Protein AF-A0A414PQG0-F1 (afdb_monomer_lite)

Radius of gyration: 27.71 Å; chains: 1; bounding box: 59×36×88 Å

Sequence (334 aa):
MNDKELKYRKSIEEFIFVAESSTEIICDIVTNELSLNEHYKEKTEVRLRNALEVFFKNNRIYYPDNNMFEGKIVFNPEMMHDLTANEFTYNGVTYKEDFSDYDETTTNTYRLAHEQYLREKYHTDRFDYMKSETNIVELFQDEQFFKKLYTEINGEGKKRNKDLDCIKISSLKKYTIQLETVVSRLDSLSDKINVKCAFDIKRWEECVRDYSYNLLILLSKVGYPDFNTIDGVFILKNLLDAVGIDMSMDDTDKFIAAVIGCPISTVTTYRNKFNEWGRKADEARLSKLQTIQGLSEALLNHEGKNEQNQVVKKFLSSIGKTVRDAKEASKRKK

Structure (mmCIF, N/CA/C/O backbone):
data_AF-A0A414PQG0-F1
#
_entry.id   AF-A0A414PQG0-F1
#
loop_
_atom_site.group_PDB
_atom_site.id
_atom_site.type_symbol
_atom_site.label_atom_id
_atom_site.label_alt_id
_atom_site.label_comp_id
_atom_site.label_asym_id
_atom_site.label_entity_id
_atom_site.label_seq_id
_atom_site.pdbx_PDB_ins_code
_atom_site.Cartn_x
_atom_site.Cartn_y
_atom_site.Cartn_z
_atom_site.occupancy
_atom_site.B_iso_or_equiv
_atom_site.auth_seq_id
_atom_site.auth_comp_id
_atom_site.auth_asym_id
_atom_site.auth_atom_id
_atom_site.pdbx_PDB_model_num
ATOM 1 N N . MET A 1 1 ? 17.884 13.573 8.204 1.00 51.06 1 MET A N 1
ATOM 2 C CA . MET A 1 1 ? 17.024 12.985 7.152 1.00 51.06 1 MET A CA 1
ATOM 3 C C . MET A 1 1 ? 16.390 14.148 6.417 1.00 51.06 1 MET A C 1
ATOM 5 O O . MET A 1 1 ? 16.083 15.122 7.089 1.00 51.06 1 MET A O 1
ATOM 9 N N . ASN A 1 2 ? 16.280 14.114 5.089 1.00 63.25 2 ASN A N 1
ATOM 10 C CA . ASN A 1 2 ? 15.630 15.203 4.351 1.00 63.25 2 ASN A CA 1
ATOM 11 C C . ASN A 1 2 ? 14.164 15.301 4.817 1.00 63.25 2 ASN A C 1
ATOM 13 O O . ASN A 1 2 ? 13.495 14.269 4.875 1.00 63.25 2 ASN A O 1
ATOM 17 N N . ASP A 1 3 ? 13.661 16.494 5.150 1.00 67.62 3 ASP A N 1
ATOM 18 C CA . ASP A 1 3 ? 12.276 16.695 5.619 1.00 67.62 3 ASP A CA 1
ATOM 19 C C . ASP A 1 3 ? 11.249 16.085 4.657 1.00 67.62 3 ASP A C 1
ATOM 21 O O . ASP A 1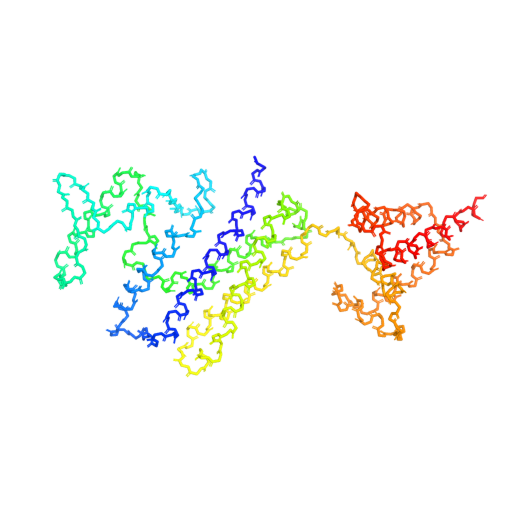 3 ? 10.215 15.559 5.069 1.00 67.62 3 ASP A O 1
ATOM 25 N N . LYS A 1 4 ? 11.585 16.063 3.363 1.00 67.75 4 LYS A N 1
ATOM 26 C CA . LYS A 1 4 ? 10.782 15.441 2.313 1.00 67.75 4 LYS A CA 1
ATOM 27 C C . LYS A 1 4 ? 10.760 13.909 2.385 1.00 67.75 4 LYS A C 1
ATOM 29 O O . LYS A 1 4 ? 9.693 13.315 2.282 1.00 67.75 4 LYS A O 1
ATOM 34 N N . GLU A 1 5 ? 11.914 13.277 2.599 1.00 68.62 5 GLU A N 1
ATOM 35 C CA . GLU A 1 5 ? 12.040 11.818 2.776 1.00 68.62 5 GLU A CA 1
ATOM 36 C C . GLU A 1 5 ? 11.289 11.358 4.028 1.00 68.62 5 GLU A C 1
ATOM 38 O O . GLU A 1 5 ? 10.538 10.383 3.998 1.00 68.62 5 GLU A O 1
ATOM 43 N N . LEU A 1 6 ? 11.446 12.111 5.120 1.00 70.81 6 LEU A N 1
ATOM 44 C CA . LEU A 1 6 ? 10.740 11.871 6.372 1.00 70.81 6 LEU A CA 1
ATOM 45 C C . LEU A 1 6 ? 9.226 11.967 6.193 1.00 70.81 6 LEU A C 1
ATOM 47 O O . LEU A 1 6 ? 8.508 11.120 6.721 1.00 70.81 6 LEU A O 1
ATOM 51 N N . LYS A 1 7 ? 8.749 12.961 5.435 1.00 74.44 7 LYS A N 1
ATOM 52 C CA . LYS A 1 7 ? 7.328 13.119 5.134 1.00 74.44 7 LYS A CA 1
ATOM 53 C C . LYS A 1 7 ? 6.762 11.875 4.440 1.00 74.44 7 LYS A C 1
ATOM 55 O O . LYS A 1 7 ? 5.879 11.239 5.001 1.00 74.44 7 LYS A O 1
ATOM 60 N N . TYR A 1 8 ? 7.294 11.489 3.277 1.00 73.81 8 TYR A N 1
ATOM 61 C CA . TYR A 1 8 ? 6.741 10.367 2.503 1.00 73.81 8 TYR A CA 1
ATOM 62 C C . TYR A 1 8 ? 6.836 9.028 3.231 1.00 73.81 8 TYR A C 1
ATOM 64 O O . TYR A 1 8 ? 5.888 8.244 3.200 1.00 73.81 8 TYR A O 1
ATOM 72 N N . ARG A 1 9 ? 7.957 8.772 3.917 1.00 75.56 9 ARG A N 1
ATOM 73 C CA . ARG A 1 9 ? 8.115 7.563 4.728 1.00 75.56 9 ARG A CA 1
ATOM 74 C C . ARG A 1 9 ? 7.002 7.450 5.770 1.00 75.56 9 ARG A C 1
ATOM 76 O O . ARG A 1 9 ? 6.390 6.395 5.888 1.00 75.56 9 ARG A O 1
ATOM 83 N N . LYS A 1 10 ? 6.711 8.546 6.474 1.00 73.31 10 LYS A N 1
ATOM 84 C CA . LYS A 1 10 ? 5.632 8.603 7.467 1.00 73.31 10 LYS A CA 1
ATOM 85 C C . LYS A 1 10 ? 4.262 8.406 6.848 1.00 73.31 10 LYS A C 1
ATOM 87 O O . LYS A 1 10 ? 3.474 7.653 7.397 1.00 73.31 10 LYS A O 1
ATOM 92 N N . SER A 1 11 ? 3.982 9.057 5.720 1.00 76.06 11 SER A N 1
ATOM 93 C CA . SER A 1 11 ? 2.698 8.907 5.031 1.00 76.06 11 SER A CA 1
ATOM 94 C C . SER A 1 11 ? 2.420 7.440 4.686 1.00 76.06 11 SER A C 1
ATOM 96 O O . SER A 1 11 ? 1.324 6.951 4.936 1.00 76.06 11 SER A O 1
ATOM 98 N N . ILE A 1 12 ? 3.426 6.729 4.160 1.00 79.19 12 ILE A N 1
ATOM 99 C CA . ILE A 1 12 ? 3.316 5.307 3.803 1.00 79.19 12 ILE A CA 1
ATOM 100 C C . ILE A 1 12 ? 3.134 4.436 5.048 1.00 79.19 12 ILE A C 1
ATOM 102 O O . ILE A 1 12 ? 2.255 3.580 5.067 1.00 79.19 12 ILE A O 1
ATOM 106 N N . GLU A 1 13 ? 3.947 4.649 6.084 1.00 78.88 13 GLU A N 1
ATOM 107 C CA . GLU A 1 13 ? 3.847 3.889 7.335 1.00 78.88 13 GLU A CA 1
ATOM 108 C C . GLU A 1 13 ? 2.488 4.086 8.021 1.00 78.88 13 GLU A C 1
ATOM 110 O O . GLU A 1 13 ? 1.911 3.116 8.504 1.00 78.88 13 GLU A O 1
ATOM 115 N N . GLU A 1 14 ? 1.944 5.305 8.010 1.00 75.00 14 GLU A N 1
ATOM 116 C CA . GLU A 1 14 ? 0.622 5.599 8.571 1.00 75.00 14 GLU A CA 1
ATOM 117 C C . GLU A 1 14 ? -0.495 4.944 7.752 1.00 75.00 14 GLU A C 1
ATOM 119 O O . GLU A 1 14 ? -1.406 4.348 8.317 1.00 75.00 14 GLU A O 1
ATOM 124 N N . PHE A 1 15 ? -0.412 4.980 6.419 1.00 82.94 15 PHE A N 1
ATOM 125 C CA . PHE A 1 15 ? -1.371 4.266 5.578 1.00 82.94 15 PHE A CA 1
ATOM 126 C C . PHE A 1 15 ? -1.380 2.764 5.885 1.00 82.94 15 PHE A C 1
ATOM 128 O O . PHE A 1 15 ? -2.445 2.182 6.081 1.00 82.94 15 PHE A O 1
ATOM 135 N N . ILE A 1 16 ? -0.197 2.141 5.947 1.00 82.69 16 ILE A N 1
ATOM 136 C CA . ILE A 1 16 ? -0.061 0.709 6.248 1.00 82.69 16 ILE A CA 1
ATOM 137 C C . ILE A 1 16 ? -0.667 0.398 7.608 1.00 82.69 16 ILE A C 1
ATOM 139 O O . ILE A 1 16 ? -1.419 -0.560 7.736 1.00 82.69 16 ILE A O 1
ATOM 143 N N . PHE A 1 17 ? -0.393 1.239 8.597 1.00 78.19 17 PHE A N 1
ATOM 144 C CA . PHE A 1 17 ? -0.917 1.080 9.940 1.00 78.19 17 PHE A CA 1
ATOM 145 C C . PHE A 1 17 ? -2.454 1.073 9.987 1.00 78.19 17 PHE A C 1
ATOM 147 O O . PHE A 1 17 ? -3.065 0.192 10.597 1.00 78.19 17 PHE A O 1
ATOM 154 N N . VAL A 1 18 ? -3.087 2.037 9.317 1.00 77.00 18 VAL A N 1
ATOM 155 C CA . VAL A 1 18 ? -4.551 2.148 9.229 1.00 77.00 18 VAL A CA 1
ATOM 156 C C . VAL A 1 18 ? -5.135 0.948 8.477 1.00 77.00 18 VAL A C 1
ATOM 158 O O . VAL A 1 18 ? -6.160 0.401 8.890 1.00 77.00 18 VAL A O 1
ATOM 161 N N . ALA A 1 19 ? -4.468 0.493 7.413 1.00 84.69 19 ALA A N 1
ATOM 162 C CA . ALA A 1 19 ? -4.883 -0.668 6.631 1.00 84.69 19 ALA A CA 1
ATOM 163 C C . ALA A 1 19 ? -4.775 -1.987 7.423 1.00 84.69 19 ALA A C 1
ATOM 165 O O . ALA A 1 19 ? -5.718 -2.779 7.424 1.00 84.69 19 ALA A O 1
ATOM 166 N N . GLU A 1 20 ? -3.670 -2.209 8.141 1.00 84.50 20 GLU A N 1
ATOM 167 C CA . GLU A 1 20 ? -3.472 -3.373 9.017 1.00 84.50 20 GLU A CA 1
ATOM 168 C C . GLU A 1 20 ? -4.500 -3.389 10.158 1.00 84.50 20 GLU A C 1
ATOM 170 O O . GLU A 1 20 ? -5.133 -4.416 10.398 1.00 84.50 20 GLU A O 1
ATOM 175 N N . SER A 1 21 ? -4.734 -2.238 10.797 1.00 76.88 21 SER A N 1
ATOM 176 C CA . SER A 1 21 ? -5.722 -2.100 11.878 1.00 76.88 21 SER A CA 1
ATOM 177 C C . SER A 1 21 ? -7.143 -2.377 11.384 1.00 76.88 21 SER A C 1
ATOM 179 O O . SER A 1 21 ? -7.873 -3.151 11.996 1.00 76.88 21 SER A O 1
ATOM 181 N N . SER A 1 22 ? -7.520 -1.805 10.236 1.00 81.12 22 SER A N 1
ATOM 182 C CA . SER A 1 22 ? -8.831 -2.049 9.618 1.00 81.12 22 SER A CA 1
ATOM 183 C C . SER A 1 22 ? -9.021 -3.521 9.269 1.00 81.12 22 SER A C 1
ATOM 185 O O . SER A 1 22 ? -10.073 -4.097 9.531 1.00 81.12 22 SER A O 1
ATOM 187 N N . THR A 1 23 ? -7.975 -4.151 8.732 1.00 88.00 23 THR A N 1
ATOM 188 C CA . THR A 1 23 ? -7.981 -5.581 8.412 1.00 88.00 23 THR A CA 1
ATOM 189 C C . THR A 1 23 ? -8.206 -6.426 9.658 1.00 88.00 23 THR A C 1
ATOM 191 O O . THR A 1 23 ? -9.009 -7.351 9.617 1.00 88.00 23 THR A O 1
ATOM 194 N N . GLU A 1 24 ? -7.555 -6.100 10.776 1.00 83.06 24 GLU A N 1
ATOM 195 C CA . GLU A 1 24 ? -7.727 -6.830 12.034 1.00 83.06 24 GLU A CA 1
ATOM 196 C C . GLU A 1 24 ? -9.161 -6.728 12.571 1.00 83.06 24 GLU A C 1
ATOM 198 O O . GLU A 1 24 ? -9.749 -7.740 12.953 1.00 83.06 24 GLU A O 1
ATOM 203 N N . ILE A 1 25 ? -9.761 -5.535 12.522 1.00 79.00 25 ILE A N 1
ATOM 204 C CA . ILE A 1 25 ? -11.151 -5.324 12.949 1.00 79.00 25 ILE A CA 1
ATOM 205 C C . ILE A 1 25 ? -12.110 -6.122 12.066 1.00 79.00 25 ILE A C 1
ATOM 207 O O . ILE A 1 25 ? -12.957 -6.856 12.576 1.00 79.00 25 ILE A O 1
ATOM 211 N N . ILE A 1 26 ? -11.965 -6.013 10.742 1.00 84.69 26 ILE A N 1
ATOM 212 C CA . ILE A 1 26 ? -12.796 -6.750 9.784 1.00 84.69 26 ILE A CA 1
ATOM 213 C C . ILE A 1 26 ? -12.641 -8.260 10.018 1.00 84.69 26 ILE A C 1
ATOM 215 O O . ILE A 1 26 ? -13.642 -8.977 10.067 1.00 84.69 26 ILE A O 1
ATOM 219 N N . CYS A 1 27 ? -11.415 -8.750 10.232 1.00 84.44 27 CYS A N 1
ATOM 220 C CA . CYS A 1 27 ? -11.154 -10.143 10.592 1.00 84.44 27 CYS A CA 1
ATOM 221 C C . CYS A 1 27 ? -11.916 -10.565 11.858 1.00 84.44 27 CYS A C 1
ATOM 223 O O . CYS A 1 27 ? -12.560 -11.618 11.832 1.00 84.44 27 CYS A O 1
ATOM 225 N N . ASP A 1 28 ? -11.851 -9.791 12.947 1.00 80.81 28 ASP A N 1
ATOM 226 C CA . ASP A 1 28 ? -12.502 -10.141 14.219 1.00 80.81 28 ASP A CA 1
ATOM 227 C C . ASP A 1 28 ? -14.032 -10.120 14.081 1.00 80.81 28 ASP A C 1
ATOM 229 O O . ASP A 1 28 ? -14.696 -11.063 14.521 1.00 80.81 28 ASP A O 1
ATOM 233 N N . ILE A 1 29 ? -14.590 -9.127 13.374 1.00 80.81 29 ILE A N 1
ATOM 234 C CA . ILE A 1 29 ? -16.029 -9.045 13.078 1.00 80.81 29 ILE A CA 1
ATOM 235 C C . ILE A 1 29 ? -16.499 -10.281 12.304 1.00 80.81 29 ILE A C 1
ATOM 237 O O . ILE A 1 29 ? -17.471 -10.925 12.699 1.00 80.81 29 ILE A O 1
ATOM 241 N N . VAL A 1 30 ? -15.804 -10.639 11.221 1.00 82.38 30 VAL A N 1
ATOM 242 C CA . VAL A 1 30 ? -16.192 -11.760 10.349 1.00 82.38 30 VAL A CA 1
ATOM 243 C C . VAL A 1 30 ? -16.014 -13.105 11.049 1.00 82.38 30 VAL A C 1
ATOM 245 O O . VAL A 1 30 ? -16.843 -14.001 10.894 1.00 82.38 30 VAL A O 1
ATOM 248 N N . THR A 1 31 ? -14.928 -13.271 11.805 1.00 81.38 31 THR A N 1
ATOM 249 C CA . THR A 1 31 ? -14.577 -14.554 12.431 1.00 81.38 31 THR A CA 1
ATOM 250 C C . THR A 1 31 ? -15.463 -14.864 13.630 1.00 81.38 31 THR A C 1
ATOM 252 O O . THR A 1 31 ? -15.838 -16.019 13.816 1.00 81.38 31 THR A O 1
ATOM 255 N N . ASN A 1 32 ? -15.816 -13.848 14.421 1.00 77.75 32 ASN A N 1
ATOM 256 C CA . ASN A 1 32 ? -16.650 -14.014 15.613 1.00 77.75 32 ASN A CA 1
ATOM 257 C C . ASN A 1 32 ? -18.125 -13.677 15.360 1.00 77.75 32 ASN A C 1
ATOM 259 O O . ASN A 1 32 ? -18.898 -13.631 16.312 1.00 77.75 32 ASN A O 1
ATOM 263 N N . GLU A 1 33 ? -18.501 -13.433 14.099 1.00 76.00 33 GLU A N 1
ATOM 264 C CA . GLU A 1 33 ? -19.869 -13.105 13.678 1.00 76.00 33 GLU A CA 1
ATOM 265 C C . GLU A 1 33 ? -20.470 -11.949 14.501 1.00 76.00 33 GLU A C 1
ATOM 267 O O . GLU A 1 33 ? -21.623 -11.990 14.935 1.00 76.00 33 GLU A O 1
ATOM 272 N N . LEU A 1 34 ? -19.660 -10.911 14.748 1.00 71.50 34 LEU A N 1
ATOM 273 C CA . LEU A 1 34 ? -20.057 -9.782 15.586 1.00 71.50 34 LEU A CA 1
ATOM 274 C C . LEU A 1 34 ? -21.152 -8.961 14.899 1.00 71.50 34 LEU A C 1
ATOM 276 O O . LEU A 1 34 ? -21.065 -8.620 13.718 1.00 71.50 34 LEU A O 1
ATOM 280 N N . SER A 1 35 ? -22.176 -8.608 15.672 1.00 66.31 35 SER A N 1
ATOM 281 C CA . SER A 1 35 ? -23.275 -7.764 15.217 1.00 66.31 35 SER A CA 1
ATOM 282 C C . SER A 1 35 ? -23.018 -6.308 15.592 1.00 66.31 35 SER A C 1
ATOM 284 O O . SER A 1 35 ? -22.939 -5.973 16.770 1.00 66.31 35 SER A O 1
ATOM 286 N N . LEU A 1 36 ? -22.994 -5.431 14.588 1.00 65.44 36 LEU A N 1
ATOM 287 C CA . LEU A 1 36 ? -22.947 -3.975 14.774 1.00 65.44 36 LEU A CA 1
ATOM 288 C C . LEU A 1 36 ? -24.343 -3.347 14.975 1.00 65.44 36 LEU A C 1
ATOM 290 O O . LEU A 1 36 ? -24.500 -2.134 14.855 1.00 65.44 36 LEU A O 1
ATOM 294 N N . ASN A 1 37 ? -25.379 -4.150 15.250 1.00 64.12 37 ASN A N 1
ATOM 295 C CA . ASN A 1 37 ? -26.710 -3.618 15.557 1.00 64.12 37 ASN A CA 1
ATOM 296 C C . ASN A 1 37 ? -26.703 -2.795 16.860 1.00 64.12 37 ASN A C 1
ATOM 298 O O . ASN A 1 37 ? -25.914 -3.055 17.765 1.00 64.12 37 ASN A O 1
ATOM 302 N N . GLU A 1 38 ? -27.610 -1.820 16.982 1.00 55.66 38 GLU A N 1
ATOM 303 C CA . GLU A 1 38 ? -27.630 -0.881 18.120 1.00 55.66 38 GLU A CA 1
ATOM 304 C C . GLU A 1 38 ? -27.671 -1.571 19.494 1.00 55.66 38 GLU A C 1
ATOM 306 O O . GLU A 1 38 ? -27.105 -1.059 20.452 1.00 55.66 38 GLU A O 1
ATOM 311 N N . HIS A 1 39 ? -28.277 -2.759 19.588 1.00 52.00 39 HIS A N 1
ATOM 312 C CA . HIS A 1 39 ? -28.411 -3.498 20.844 1.00 52.00 39 HIS A CA 1
ATOM 313 C C . HIS A 1 39 ? -27.095 -4.113 21.358 1.00 52.00 39 HIS A C 1
ATOM 315 O O . HIS A 1 39 ? -26.921 -4.256 22.566 1.00 52.00 39 HIS A O 1
ATOM 321 N N . TYR A 1 40 ? -26.166 -4.475 20.465 1.00 58.19 40 TYR A N 1
ATOM 322 C CA . TYR A 1 40 ? -24.864 -5.060 20.821 1.00 58.19 40 TYR A CA 1
ATOM 323 C C . TYR A 1 40 ? -23.671 -4.175 20.438 1.00 58.19 40 TYR A C 1
ATOM 325 O O . TYR A 1 40 ? -22.526 -4.567 20.684 1.00 58.19 40 TYR A O 1
ATOM 333 N N . LYS A 1 41 ? -23.928 -2.986 19.874 1.00 66.62 41 LYS A N 1
ATOM 334 C CA . LYS A 1 41 ? -22.910 -2.050 19.384 1.00 66.62 41 LYS A CA 1
ATOM 335 C C . LYS A 1 41 ? -21.885 -1.728 20.467 1.00 66.62 41 LYS A C 1
ATOM 337 O O . LYS A 1 41 ? -20.703 -1.923 20.244 1.00 66.62 41 LYS A O 1
ATOM 342 N N . GLU A 1 42 ? -22.322 -1.366 21.670 1.00 63.66 42 GLU A N 1
ATOM 343 C CA . GLU A 1 42 ? -21.419 -0.951 22.752 1.00 63.66 42 GLU A CA 1
ATOM 344 C C . GLU A 1 42 ? -20.474 -2.071 23.225 1.00 63.66 42 GLU A C 1
ATOM 346 O O . GLU A 1 42 ? -19.262 -1.878 23.300 1.00 63.66 42 GLU A O 1
ATOM 351 N N . LYS A 1 43 ? -20.989 -3.287 23.459 1.00 66.94 43 LYS A N 1
ATOM 352 C CA . LYS A 1 43 ? -20.148 -4.442 23.839 1.00 66.94 43 LYS A CA 1
ATOM 353 C C . LYS A 1 43 ? -19.181 -4.849 22.726 1.00 66.94 43 LYS A C 1
ATOM 355 O O . LYS A 1 43 ? -18.055 -5.257 23.005 1.00 66.94 43 LYS A O 1
ATOM 360 N N . THR A 1 44 ? -19.626 -4.746 21.476 1.00 68.12 44 THR A N 1
ATOM 361 C CA . THR A 1 44 ? -18.805 -5.033 20.295 1.00 68.12 44 THR A CA 1
ATOM 362 C C . THR A 1 44 ? -17.692 -3.995 20.146 1.00 68.12 44 THR A C 1
ATOM 364 O O . THR A 1 44 ? -16.537 -4.374 19.979 1.00 68.12 44 THR A O 1
ATOM 367 N N . GLU A 1 45 ? -18.001 -2.708 20.310 1.00 67.19 45 GLU A N 1
ATOM 368 C CA . GLU A 1 45 ? -17.024 -1.612 20.289 1.00 67.19 45 GLU A CA 1
ATOM 369 C C . GLU A 1 45 ? -15.951 -1.775 21.370 1.00 67.19 45 GLU A C 1
ATOM 371 O O . GLU A 1 45 ? -14.767 -1.636 21.073 1.00 67.19 45 GLU A O 1
ATOM 376 N N . VAL A 1 46 ? -16.325 -2.132 22.606 1.00 64.81 46 VAL A N 1
ATOM 377 C CA . VAL A 1 46 ? -15.353 -2.372 23.692 1.00 64.81 46 VAL A CA 1
ATOM 378 C C . VAL A 1 46 ? -14.396 -3.512 23.336 1.00 64.81 46 VAL A C 1
ATOM 380 O O . VAL A 1 46 ? -13.183 -3.386 23.500 1.00 64.81 46 VAL A O 1
ATOM 383 N N . ARG A 1 47 ? -14.910 -4.622 22.795 1.00 70.19 47 ARG A N 1
ATOM 384 C CA . ARG A 1 47 ? -14.066 -5.745 22.363 1.00 70.19 47 ARG A CA 1
ATOM 385 C C . ARG A 1 47 ? -13.095 -5.329 21.256 1.00 70.19 47 ARG A C 1
ATOM 387 O O . ARG A 1 47 ? -11.907 -5.642 21.343 1.00 70.19 47 ARG A O 1
ATOM 394 N N . LEU A 1 48 ? -13.598 -4.650 20.227 1.00 68.75 48 LEU A N 1
ATOM 395 C CA . LEU A 1 48 ? -12.788 -4.205 19.092 1.00 68.75 48 LEU A CA 1
ATOM 396 C C . LEU A 1 48 ? -11.718 -3.200 19.534 1.00 68.75 48 LEU A C 1
ATOM 398 O O . LEU A 1 48 ? -10.574 -3.292 19.089 1.00 68.75 48 LEU A O 1
ATOM 402 N N . ARG A 1 49 ? -12.058 -2.306 20.469 1.00 66.44 49 ARG A N 1
ATOM 403 C CA . ARG A 1 49 ? -11.114 -1.384 21.109 1.00 66.44 49 ARG A CA 1
ATOM 404 C C . ARG A 1 49 ? -9.967 -2.125 21.777 1.00 66.44 49 ARG A C 1
ATOM 406 O O . ARG A 1 49 ? -8.815 -1.866 21.445 1.00 66.44 49 ARG A O 1
ATOM 413 N N . ASN A 1 50 ? -10.272 -3.095 22.634 1.00 62.31 50 ASN A N 1
ATOM 414 C CA . ASN A 1 50 ? -9.250 -3.854 23.355 1.00 62.31 50 ASN A CA 1
ATOM 415 C C . ASN A 1 50 ? -8.326 -4.623 22.396 1.00 62.31 50 ASN A C 1
ATOM 417 O O . ASN A 1 50 ? -7.109 -4.657 22.586 1.00 62.31 50 ASN A O 1
ATOM 421 N N . ALA A 1 51 ? -8.887 -5.222 21.340 1.00 65.06 51 ALA A N 1
ATOM 422 C CA . ALA A 1 51 ? -8.106 -5.924 20.322 1.00 65.06 51 ALA A CA 1
ATOM 423 C C . ALA A 1 51 ? -7.141 -4.978 19.591 1.00 65.06 51 ALA A C 1
ATOM 425 O O . ALA A 1 51 ? -5.961 -5.297 19.412 1.00 65.06 51 ALA A O 1
ATOM 426 N N . LEU A 1 52 ? -7.618 -3.787 19.223 1.00 66.25 52 LEU A N 1
ATOM 427 C CA . LEU A 1 52 ? -6.791 -2.765 18.596 1.00 66.25 52 LEU A CA 1
ATOM 428 C C . LEU A 1 52 ? -5.724 -2.238 19.540 1.00 66.25 52 LEU A C 1
ATOM 430 O O . LEU A 1 52 ? -4.572 -2.160 19.144 1.00 66.25 52 LEU A O 1
ATOM 434 N N . GLU A 1 53 ? -6.041 -1.936 20.791 1.00 60.78 53 GLU A N 1
ATOM 435 C CA . GLU A 1 53 ? -5.041 -1.473 21.755 1.00 60.78 53 GLU A CA 1
ATOM 436 C C . GLU A 1 53 ? -3.881 -2.466 21.901 1.00 60.78 53 GLU A C 1
ATOM 438 O O . GLU A 1 53 ? -2.710 -2.075 21.858 1.00 60.78 53 GLU A O 1
ATOM 443 N N . VAL A 1 54 ? -4.183 -3.767 21.980 1.00 60.75 54 VAL A N 1
ATOM 444 C CA . VAL A 1 54 ? -3.165 -4.828 21.990 1.00 60.75 54 VAL A CA 1
ATOM 445 C C . VAL A 1 54 ? -2.377 -4.866 20.679 1.00 60.75 54 VAL A C 1
ATOM 447 O O . VAL A 1 54 ? -1.150 -4.983 20.697 1.00 60.75 54 VAL A O 1
ATOM 450 N N . PHE A 1 55 ? -3.043 -4.731 19.534 1.00 60.25 55 PHE A N 1
ATOM 451 C CA . PHE A 1 55 ? -2.366 -4.663 18.241 1.00 60.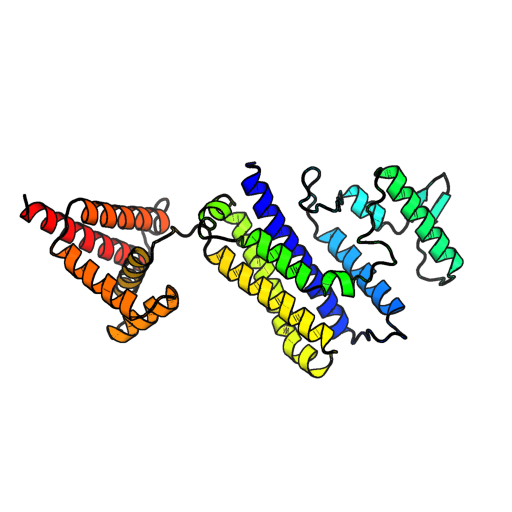25 55 PHE A CA 1
ATOM 452 C C . PHE A 1 55 ? -1.422 -3.450 18.150 1.00 60.25 55 PHE A C 1
ATOM 454 O O . PHE A 1 55 ? -0.268 -3.595 17.736 1.00 60.25 55 PHE A O 1
ATOM 461 N N . PHE A 1 56 ? -1.868 -2.274 18.595 1.00 60.28 56 PHE A N 1
ATOM 462 C CA . PHE A 1 56 ? -1.089 -1.039 18.619 1.00 60.28 56 PHE A CA 1
ATOM 463 C C . PHE A 1 56 ? 0.153 -1.178 19.512 1.00 60.28 56 PHE A C 1
ATOM 465 O O . PHE A 1 56 ? 1.239 -0.788 19.075 1.00 60.28 56 PHE A O 1
ATOM 472 N N . LYS A 1 57 ? 0.019 -1.761 20.719 1.00 55.84 57 LYS A N 1
ATOM 473 C CA . LYS A 1 57 ? 1.150 -2.052 21.631 1.00 55.84 57 LYS A CA 1
ATOM 474 C C . LYS A 1 57 ? 2.272 -2.804 20.926 1.00 55.84 57 LYS A C 1
ATOM 476 O O . LYS A 1 57 ? 3.446 -2.504 21.122 1.00 55.84 57 LYS A O 1
ATOM 481 N N . ASN A 1 58 ? 1.893 -3.796 20.128 1.00 56.81 58 ASN A N 1
ATOM 482 C CA . ASN A 1 58 ? 2.833 -4.760 19.577 1.00 56.81 58 ASN A CA 1
ATOM 483 C C . ASN A 1 58 ? 3.481 -4.284 18.271 1.00 56.81 58 ASN A C 1
ATOM 485 O O . ASN A 1 58 ? 4.574 -4.744 17.942 1.00 56.81 58 ASN A O 1
ATOM 489 N N . ASN A 1 59 ? 2.830 -3.381 17.528 1.00 54.28 59 ASN A N 1
ATOM 490 C CA . ASN A 1 59 ? 3.196 -3.117 16.133 1.00 54.28 59 ASN A CA 1
ATOM 491 C C . ASN A 1 59 ? 3.548 -1.653 15.807 1.00 54.28 59 ASN A C 1
ATOM 493 O O . ASN A 1 59 ? 4.132 -1.400 14.750 1.00 54.28 59 ASN A O 1
ATOM 497 N N . ARG A 1 60 ? 3.248 -0.669 16.671 1.00 58.19 60 ARG A N 1
ATOM 498 C CA . ARG A 1 60 ? 3.453 0.750 16.323 1.00 58.19 60 ARG A CA 1
ATOM 499 C C . ARG A 1 60 ? 4.899 1.222 16.532 1.00 58.19 60 ARG A C 1
ATOM 501 O O . ARG A 1 60 ? 5.459 1.121 17.619 1.00 58.19 60 ARG A O 1
ATOM 508 N N . ILE A 1 61 ? 5.479 1.839 15.498 1.00 50.94 61 ILE A N 1
ATOM 509 C CA . ILE A 1 61 ? 6.755 2.572 15.581 1.00 50.94 61 ILE A CA 1
ATOM 510 C C . ILE A 1 61 ? 6.463 4.047 15.897 1.00 50.94 61 ILE A C 1
ATOM 512 O O . ILE A 1 61 ? 5.680 4.693 15.202 1.00 50.94 61 ILE A O 1
ATOM 516 N N . TYR A 1 62 ? 7.093 4.590 16.943 1.00 47.66 62 TYR A N 1
ATOM 517 C CA . TYR A 1 62 ? 6.872 5.965 17.402 1.00 47.66 62 TYR A CA 1
ATOM 518 C C . TYR A 1 62 ? 7.795 6.997 16.736 1.00 47.66 62 TYR A C 1
ATOM 520 O O . TYR A 1 62 ? 9.009 6.798 16.655 1.00 47.66 62 TYR A O 1
ATOM 528 N N . TYR A 1 63 ? 7.227 8.151 16.360 1.00 45.31 63 TYR A N 1
ATOM 529 C CA . TYR A 1 63 ? 7.961 9.332 15.897 1.00 45.31 63 TYR A CA 1
ATOM 530 C C . TYR A 1 63 ? 7.645 10.552 16.782 1.00 45.31 63 TYR A C 1
ATOM 532 O O . TYR A 1 63 ? 6.532 11.067 16.705 1.00 45.31 63 TYR A O 1
ATOM 540 N N . PRO A 1 64 ? 8.602 11.042 17.593 1.00 40.91 64 PRO A N 1
ATOM 541 C CA . PRO A 1 64 ? 8.330 12.081 18.589 1.00 40.91 64 PRO A CA 1
ATOM 542 C C . PRO A 1 64 ? 7.998 13.475 18.039 1.00 40.91 64 PRO A C 1
ATOM 544 O O . PRO A 1 64 ? 7.115 14.137 18.572 1.00 40.91 64 PRO A O 1
ATOM 547 N N . ASP A 1 65 ? 8.664 13.917 16.967 1.00 41.00 65 ASP A N 1
ATOM 548 C CA . ASP A 1 65 ? 8.802 15.367 16.730 1.00 41.00 65 ASP A CA 1
ATOM 549 C C . ASP A 1 65 ? 8.136 15.921 15.463 1.00 41.00 65 ASP A C 1
ATOM 551 O O . ASP A 1 65 ? 8.318 17.091 15.163 1.00 41.00 65 ASP A O 1
ATOM 555 N N . ASN A 1 66 ? 7.397 15.134 14.670 1.00 44.97 66 ASN A N 1
ATOM 556 C CA . ASN A 1 66 ? 6.881 15.621 13.375 1.00 44.97 66 ASN A CA 1
ATOM 557 C C . ASN A 1 66 ? 5.681 14.795 12.872 1.00 44.97 66 ASN A C 1
ATOM 559 O O . ASN A 1 66 ? 5.797 14.071 11.879 1.00 44.97 66 ASN A O 1
ATOM 563 N N . ASN A 1 67 ? 4.545 14.851 13.567 1.00 47.09 67 ASN A N 1
ATOM 564 C CA . ASN A 1 67 ? 3.338 14.125 13.158 1.00 47.09 67 ASN A CA 1
ATOM 565 C C . ASN A 1 67 ? 2.560 14.924 12.105 1.00 47.09 67 ASN A C 1
ATOM 567 O O . ASN A 1 67 ? 2.272 16.097 12.310 1.00 47.09 67 ASN A O 1
ATOM 571 N N . MET A 1 68 ? 2.232 14.284 10.974 1.00 40.09 68 MET A N 1
ATOM 572 C CA . MET A 1 68 ? 1.528 14.909 9.838 1.00 40.09 68 MET A CA 1
ATOM 573 C C . MET A 1 68 ? 0.053 15.222 10.112 1.00 40.09 68 MET A C 1
ATOM 575 O O . MET A 1 68 ? -0.622 15.819 9.277 1.00 40.09 68 MET A O 1
ATOM 579 N N . PHE A 1 69 ? -0.475 14.838 11.270 1.00 44.81 69 PHE A N 1
ATOM 580 C CA . PHE A 1 69 ? -1.799 15.273 11.657 1.00 44.81 69 PHE A CA 1
ATOM 581 C C . PHE A 1 69 ? -1.746 16.757 12.038 1.00 44.81 69 PHE A C 1
ATOM 583 O O . PHE A 1 69 ? -1.259 17.111 13.112 1.00 44.81 69 PHE A O 1
ATOM 590 N N . GLU A 1 70 ? -2.382 17.622 11.249 1.00 41.84 70 GLU A N 1
ATOM 591 C CA . GLU A 1 70 ? -2.857 18.921 11.759 1.00 41.84 70 GLU A CA 1
ATOM 592 C C . GLU A 1 70 ? -3.842 18.760 12.950 1.00 41.84 70 GLU A C 1
ATOM 594 O O . GLU A 1 70 ? -4.225 19.741 13.580 1.00 41.84 70 GLU A O 1
ATOM 599 N N . GLY A 1 71 ? -4.163 17.523 13.360 1.00 38.94 71 GLY A N 1
ATOM 600 C CA . GLY A 1 71 ? -4.689 17.152 14.676 1.00 38.94 71 GLY A CA 1
ATOM 601 C C . GLY A 1 71 ? -3.810 16.106 15.379 1.00 38.94 71 GLY A C 1
ATOM 602 O O . GLY A 1 71 ? -4.075 14.918 15.278 1.00 38.94 71 GLY A O 1
ATOM 603 N N . LYS A 1 72 ? -2.753 16.556 16.071 1.00 37.50 72 LYS A N 1
ATOM 604 C 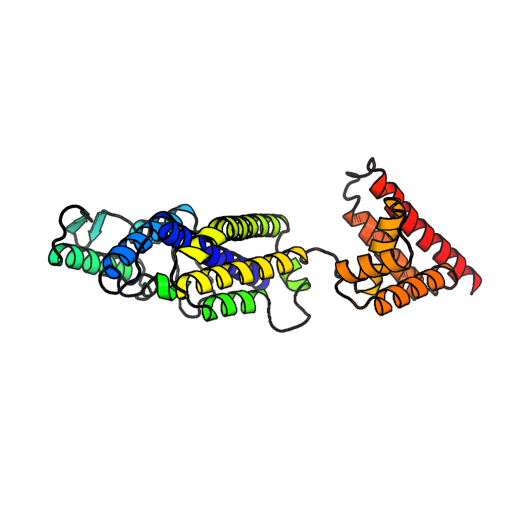CA . LYS A 1 72 ? -1.801 15.758 16.877 1.00 37.50 72 LYS A CA 1
ATOM 605 C C . LYS A 1 72 ? -2.412 14.511 17.552 1.00 37.50 72 LYS A C 1
ATOM 607 O O . LYS A 1 72 ? -3.055 14.641 18.588 1.00 37.50 72 LYS A O 1
ATOM 612 N N . ILE A 1 73 ? -2.047 13.329 17.068 1.00 39.91 73 ILE A N 1
ATOM 613 C CA . ILE A 1 73 ? -1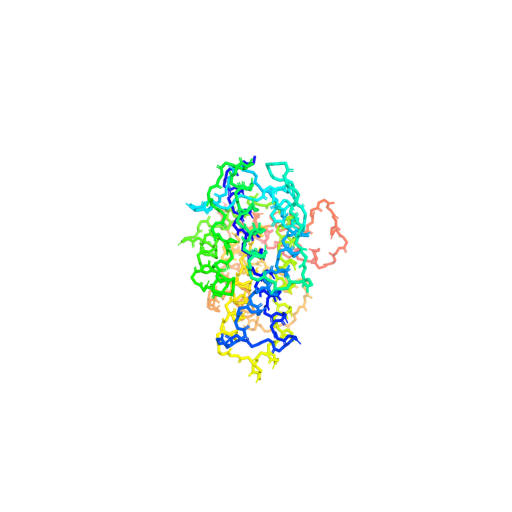.892 12.149 17.920 1.00 39.91 73 ILE A CA 1
ATOM 614 C C . ILE A 1 73 ? -0.404 11.850 17.965 1.00 39.91 73 ILE A C 1
ATOM 616 O O . ILE A 1 73 ? 0.208 11.567 16.939 1.00 39.91 73 ILE A O 1
ATOM 620 N N . VAL A 1 74 ? 0.191 11.962 19.140 1.00 44.00 74 VAL A N 1
ATOM 621 C CA . VAL A 1 74 ? 1.569 11.570 19.433 1.00 44.00 74 VAL A CA 1
ATOM 622 C C . VAL A 1 74 ? 1.412 10.429 20.426 1.00 44.00 74 VAL A C 1
ATOM 624 O O . VAL A 1 74 ? 0.750 10.661 21.420 1.00 44.00 74 VAL A O 1
ATOM 627 N N . PHE A 1 75 ? 1.939 9.227 20.170 1.00 43.66 75 PHE A N 1
ATOM 628 C CA . PHE A 1 75 ? 1.937 8.120 21.142 1.00 43.66 75 PHE A CA 1
ATOM 629 C C . PHE A 1 75 ? 3.335 7.566 21.369 1.00 43.66 75 PHE A C 1
ATOM 631 O O . PHE A 1 75 ? 3.762 6.667 20.648 1.00 43.66 75 PHE A O 1
ATOM 638 N N . ASN A 1 76 ? 4.061 8.120 22.348 1.00 46.47 76 ASN A N 1
ATOM 639 C CA . ASN A 1 76 ? 5.370 7.581 22.721 1.00 46.47 76 ASN A CA 1
ATOM 640 C C . ASN A 1 76 ? 5.216 6.181 23.349 1.00 46.47 76 ASN A C 1
ATOM 642 O O . ASN A 1 76 ? 4.132 5.866 23.834 1.00 46.47 76 ASN A O 1
ATOM 646 N N . PRO A 1 77 ? 6.246 5.313 23.328 1.00 47.59 77 PRO A N 1
ATOM 647 C CA . PRO A 1 77 ? 6.124 3.952 23.856 1.00 47.59 77 PRO A CA 1
ATOM 648 C C . PRO A 1 77 ? 5.678 3.906 25.324 1.00 47.59 77 PRO A C 1
ATOM 650 O O . PRO A 1 77 ? 4.915 3.028 25.707 1.00 47.59 77 PRO A O 1
ATOM 653 N N . GLU A 1 78 ? 6.108 4.880 26.126 1.00 58.84 78 GLU A N 1
ATOM 654 C CA . GLU A 1 78 ? 5.699 5.032 27.525 1.00 58.84 78 GLU A CA 1
ATOM 655 C C . GLU A 1 78 ? 4.213 5.407 27.650 1.00 58.84 78 GLU A C 1
ATOM 657 O O . GLU A 1 78 ? 3.503 4.875 28.485 1.00 58.84 78 GLU A O 1
ATOM 662 N N . MET A 1 79 ? 3.714 6.268 26.772 1.00 60.81 79 MET A N 1
ATOM 663 C CA . MET A 1 79 ? 2.328 6.704 26.708 1.00 60.81 79 MET A CA 1
ATOM 664 C C . MET A 1 79 ? 1.443 5.608 26.164 1.00 60.81 79 MET A C 1
ATOM 666 O O . MET A 1 79 ? 0.339 5.463 26.652 1.00 60.81 79 MET A O 1
ATOM 670 N N . MET A 1 80 ? 1.920 4.803 25.212 1.00 55.69 80 MET A N 1
ATOM 671 C CA . MET A 1 80 ? 1.224 3.589 24.794 1.00 55.69 80 MET A CA 1
ATOM 672 C C . MET A 1 80 ? 1.106 2.603 25.946 1.00 55.69 80 MET A C 1
ATOM 674 O O . MET A 1 80 ? 0.023 2.073 26.155 1.00 55.69 80 MET A O 1
ATOM 678 N N . HIS A 1 81 ? 2.188 2.372 26.693 1.00 58.72 81 HIS A N 1
ATOM 679 C CA . HIS A 1 81 ? 2.159 1.530 27.886 1.00 58.72 81 HIS A CA 1
ATOM 680 C C . HIS A 1 81 ? 1.138 2.057 28.900 1.00 58.72 81 HIS A C 1
ATOM 682 O O . HIS A 1 81 ? 0.287 1.309 29.363 1.00 58.72 81 HIS A O 1
ATOM 688 N N . ASP A 1 82 ? 1.170 3.355 29.174 1.00 67.62 82 ASP A N 1
ATOM 689 C CA . ASP A 1 82 ? 0.299 3.989 30.153 1.00 67.62 82 ASP A CA 1
ATOM 690 C C . ASP A 1 82 ? -1.159 4.075 29.706 1.00 67.62 82 ASP A C 1
ATOM 692 O O . ASP A 1 82 ? -2.044 3.888 30.530 1.00 67.62 82 ASP A O 1
ATOM 696 N N . LEU A 1 83 ? -1.426 4.291 28.415 1.00 63.28 83 LEU A N 1
ATOM 697 C CA . LEU A 1 83 ? -2.766 4.308 27.807 1.00 63.28 83 LEU A CA 1
ATOM 698 C C . LEU A 1 83 ? -3.501 2.983 27.921 1.00 63.28 83 LEU A C 1
ATOM 700 O O . LEU A 1 83 ? -4.706 2.933 27.744 1.00 63.28 83 LEU A O 1
ATOM 704 N N . THR A 1 84 ? -2.767 1.910 28.147 1.00 57.50 84 THR A N 1
ATOM 705 C CA . THR A 1 84 ? -3.268 0.546 28.027 1.00 57.50 84 THR A CA 1
ATOM 706 C C . THR A 1 84 ? -2.839 -0.306 29.218 1.00 57.50 84 THR A C 1
ATOM 708 O O . THR A 1 84 ? -2.815 -1.542 29.151 1.00 57.50 84 THR A O 1
ATOM 711 N N . ALA A 1 85 ? -2.393 0.366 30.277 1.00 65.56 85 ALA A N 1
ATOM 712 C CA . ALA A 1 85 ? -2.086 -0.242 31.545 1.00 65.56 85 ALA A CA 1
ATOM 713 C C . ALA A 1 85 ? -3.410 -0.609 32.206 1.00 65.56 85 ALA A C 1
ATOM 715 O O . ALA A 1 85 ? -4.281 0.241 32.337 1.00 65.56 85 ALA A O 1
ATOM 716 N N . ASN A 1 86 ? -3.529 -1.854 32.657 1.00 64.44 86 ASN A N 1
ATOM 717 C CA . ASN A 1 86 ? -4.688 -2.313 33.429 1.00 64.44 86 ASN A CA 1
ATOM 718 C C . ASN A 1 86 ? -4.574 -1.894 34.908 1.00 64.44 86 ASN A C 1
ATOM 720 O O . ASN A 1 86 ? -5.432 -2.215 35.725 1.00 64.44 86 ASN A O 1
ATOM 724 N N . GLU A 1 87 ? -3.468 -1.250 35.281 1.00 79.56 87 GLU A N 1
ATOM 725 C CA . GLU A 1 87 ? -3.195 -0.739 36.616 1.00 79.56 87 GLU A CA 1
ATOM 726 C C . GLU A 1 87 ? -2.358 0.535 36.501 1.00 79.56 87 GLU A C 1
ATOM 728 O O . GLU A 1 87 ? -1.305 0.535 35.861 1.00 79.56 87 GLU A O 1
ATOM 733 N N . PHE A 1 88 ? -2.791 1.614 37.149 1.00 80.56 88 PHE A N 1
ATOM 734 C CA . PHE A 1 88 ? -2.014 2.849 37.241 1.00 80.56 88 PHE A CA 1
ATOM 735 C C . PHE A 1 88 ? -2.219 3.520 38.602 1.00 80.56 88 PHE A C 1
ATOM 737 O O . PHE A 1 88 ? -3.242 3.340 39.258 1.00 80.56 88 PHE A O 1
ATOM 744 N N . THR A 1 89 ? -1.234 4.301 39.049 1.00 86.50 89 THR A N 1
ATOM 745 C CA . THR A 1 89 ? -1.339 5.079 40.292 1.00 86.50 89 THR A CA 1
ATOM 746 C C . THR A 1 89 ? -1.434 6.559 39.961 1.00 86.50 89 THR A C 1
ATOM 748 O O . THR A 1 89 ? -0.532 7.114 39.337 1.00 86.50 89 THR A O 1
ATOM 751 N N . TYR A 1 90 ? -2.504 7.206 40.417 1.00 87.81 90 TYR A N 1
ATOM 752 C CA . TYR A 1 90 ? -2.755 8.625 40.202 1.00 87.81 90 TYR A CA 1
ATOM 753 C C . TYR A 1 90 ? -3.244 9.286 41.495 1.00 87.81 90 TYR A C 1
ATOM 755 O O . TYR A 1 90 ? -4.128 8.767 42.175 1.00 87.81 90 TYR A O 1
ATOM 763 N N . ASN A 1 91 ? -2.625 10.410 41.879 1.00 87.56 91 ASN A N 1
ATOM 764 C CA . ASN A 1 91 ? -2.887 11.124 43.139 1.00 87.56 91 ASN A CA 1
ATOM 765 C C . ASN A 1 91 ? -2.852 10.237 44.403 1.00 87.56 91 ASN A C 1
ATOM 767 O O . ASN A 1 91 ? -3.627 10.429 45.337 1.00 87.56 91 ASN A O 1
ATOM 771 N N . GLY A 1 92 ? -1.939 9.260 44.444 1.00 85.12 92 GLY A N 1
ATOM 772 C CA . GLY A 1 92 ? -1.772 8.348 45.584 1.00 85.12 92 GLY A CA 1
ATOM 773 C C . GLY A 1 92 ? -2.809 7.222 45.666 1.00 85.12 92 GLY A C 1
ATOM 774 O O . GLY A 1 92 ? -2.770 6.444 46.615 1.00 85.12 92 GLY A O 1
ATOM 775 N N . VAL A 1 93 ? -3.701 7.111 44.678 1.00 86.81 93 VAL A N 1
ATOM 776 C CA . VAL A 1 93 ? -4.681 6.027 44.548 1.00 86.81 93 VAL A CA 1
ATOM 777 C C . VAL A 1 93 ? -4.271 5.127 43.388 1.00 86.81 93 VAL A C 1
ATOM 779 O O . VAL A 1 93 ? -3.969 5.614 42.298 1.00 86.81 93 VAL A O 1
ATOM 782 N N . THR A 1 94 ? -4.254 3.816 43.616 1.00 86.75 94 THR A N 1
ATOM 783 C CA . THR A 1 94 ? -4.017 2.823 42.564 1.00 86.75 94 THR A CA 1
ATOM 784 C C . THR A 1 94 ? -5.349 2.354 42.001 1.00 86.75 94 THR A C 1
ATOM 786 O O . THR A 1 94 ? -6.184 1.813 42.723 1.00 86.75 94 THR A O 1
ATOM 789 N N . TYR A 1 95 ? -5.526 2.565 40.705 1.00 80.12 95 TYR A N 1
ATOM 790 C CA . TYR A 1 95 ? -6.680 2.144 39.930 1.00 80.12 95 TYR A CA 1
ATOM 791 C C . TYR A 1 95 ? -6.333 0.847 39.206 1.00 80.12 95 TYR A C 1
ATOM 793 O O . TYR A 1 95 ? -5.239 0.730 38.656 1.00 80.12 95 TYR A O 1
ATOM 801 N N . LYS A 1 96 ? -7.256 -0.116 39.210 1.00 79.38 96 LYS A N 1
ATOM 802 C CA . LYS A 1 96 ? -7.145 -1.386 38.485 1.00 79.38 96 LYS A CA 1
ATOM 803 C C . LYS A 1 96 ? -8.380 -1.595 37.632 1.00 79.38 96 LYS A C 1
ATOM 805 O O . LYS A 1 96 ? -9.492 -1.430 38.128 1.00 79.38 96 LYS A O 1
ATOM 810 N N . GLU A 1 97 ? -8.172 -1.959 36.378 1.00 64.31 97 GLU A N 1
ATOM 811 C CA . GLU A 1 97 ? -9.241 -2.364 35.479 1.00 64.31 97 GLU A CA 1
ATOM 812 C C . GLU A 1 97 ? -9.562 -3.837 35.741 1.00 64.31 97 GLU A C 1
ATOM 814 O O . GLU A 1 97 ? -8.835 -4.739 35.316 1.00 64.31 97 GLU A O 1
ATOM 819 N N . ASP A 1 98 ? -10.623 -4.079 36.512 1.00 59.16 98 ASP A N 1
ATOM 820 C CA . ASP A 1 98 ? -11.095 -5.423 36.830 1.00 59.16 98 ASP A CA 1
ATOM 821 C C . ASP A 1 98 ? -12.300 -5.763 35.940 1.00 59.16 98 ASP A C 1
ATOM 823 O O . ASP A 1 98 ? -13.425 -5.330 36.180 1.00 59.16 98 ASP A O 1
ATOM 827 N N . PHE A 1 99 ? -12.066 -6.528 34.869 1.00 50.84 99 PHE A N 1
ATOM 828 C CA . PHE A 1 99 ? -13.083 -6.883 33.863 1.00 50.84 99 PHE A CA 1
ATOM 829 C C . PHE A 1 99 ? -14.209 -7.794 34.394 1.00 50.84 99 PHE A C 1
ATOM 831 O O . PHE A 1 99 ? -15.106 -8.173 33.638 1.00 50.84 99 PHE A O 1
ATOM 838 N N . SER A 1 100 ? -14.134 -8.206 35.663 1.00 50.91 100 SER A N 1
ATOM 839 C CA . SER A 1 100 ? -15.037 -9.184 36.271 1.00 50.91 100 SER A CA 1
ATOM 840 C C . SER A 1 100 ? -16.256 -8.566 36.973 1.00 50.91 100 SER A C 1
ATOM 842 O O . SER A 1 100 ? -17.297 -9.223 37.018 1.00 50.91 100 SER A O 1
ATOM 844 N N . ASP A 1 101 ? -16.182 -7.300 37.400 1.00 50.56 101 ASP A N 1
ATOM 845 C CA . ASP A 1 101 ? -17.260 -6.585 38.097 1.00 50.56 101 ASP A CA 1
ATOM 846 C C . ASP A 1 101 ? -17.738 -5.371 37.274 1.00 50.56 101 ASP A C 1
ATOM 848 O O . ASP A 1 101 ? -17.229 -4.257 37.380 1.00 50.56 101 ASP A O 1
ATOM 852 N N . TYR A 1 102 ? -18.749 -5.598 36.425 1.00 52.00 102 TYR A N 1
ATOM 853 C CA . TYR A 1 102 ? -19.428 -4.591 35.589 1.00 52.00 102 TYR A CA 1
ATOM 854 C C . TYR A 1 102 ? -20.361 -3.675 36.408 1.00 52.00 102 TYR A C 1
ATOM 856 O O . TYR A 1 102 ? -21.564 -3.576 36.161 1.00 52.00 102 TYR A O 1
ATOM 864 N N . ASP A 1 103 ? -19.814 -3.001 37.409 1.00 61.19 103 ASP A N 1
ATOM 865 C CA . ASP A 1 103 ? -20.438 -1.836 38.021 1.00 61.19 103 ASP A CA 1
ATOM 866 C C . ASP A 1 103 ? -20.050 -0.596 37.189 1.00 61.19 103 ASP A C 1
ATOM 868 O O . ASP A 1 103 ? -18.891 -0.177 37.154 1.00 61.19 103 ASP A O 1
ATOM 872 N N . GLU A 1 104 ? -21.042 -0.009 36.511 1.00 59.72 104 GLU A N 1
ATOM 873 C CA . GLU A 1 104 ? -20.916 1.170 35.637 1.00 59.72 104 GLU A CA 1
ATOM 874 C C . GLU A 1 104 ? -20.238 2.365 36.337 1.00 59.72 104 GLU A C 1
ATOM 876 O O . GLU A 1 104 ? -19.542 3.170 35.712 1.00 59.72 104 GLU A O 1
ATOM 881 N N . THR A 1 105 ? -20.390 2.469 37.655 1.00 67.19 105 THR A N 1
ATOM 882 C CA . THR A 1 105 ? -19.790 3.509 38.498 1.00 67.19 105 THR A CA 1
ATOM 883 C C . THR A 1 105 ? -18.282 3.309 38.636 1.00 67.19 105 THR A C 1
ATOM 885 O O . THR A 1 105 ? -17.511 4.266 38.507 1.00 67.19 105 THR A O 1
ATOM 888 N N . THR A 1 106 ? -17.843 2.068 38.854 1.00 63.81 106 THR A N 1
ATOM 889 C CA . THR A 1 106 ? -16.424 1.717 39.011 1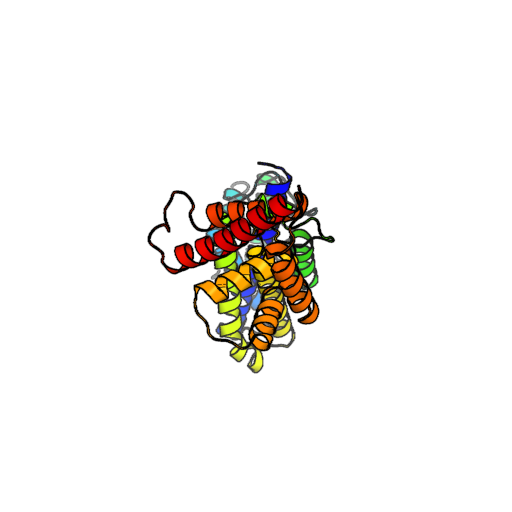.00 63.81 106 THR A CA 1
ATOM 890 C C . THR A 1 106 ? -15.677 1.851 37.682 1.00 63.81 106 THR A C 1
ATOM 892 O O . THR A 1 106 ? -14.609 2.470 37.644 1.00 63.81 106 THR A O 1
ATOM 895 N N . THR A 1 107 ? -16.276 1.412 36.568 1.00 64.00 107 THR A N 1
ATOM 896 C CA . THR A 1 107 ? -15.711 1.607 35.219 1.00 64.00 107 THR A CA 1
ATOM 897 C C . THR A 1 107 ? -15.569 3.091 34.867 1.00 64.00 107 THR A C 1
ATOM 899 O O . THR A 1 107 ? -14.526 3.522 34.370 1.00 64.00 107 THR A O 1
ATOM 902 N N . ASN A 1 108 ? -16.578 3.914 35.175 1.00 67.62 108 ASN A N 1
ATOM 903 C CA . ASN A 1 108 ? -16.508 5.356 34.929 1.00 67.62 108 ASN A CA 1
ATOM 904 C C . ASN A 1 108 ? -15.447 6.056 35.786 1.00 67.62 108 ASN A C 1
ATOM 906 O O . ASN A 1 108 ? -14.772 6.965 35.302 1.00 67.62 108 ASN A O 1
ATOM 910 N N . THR A 1 109 ? -15.269 5.618 37.033 1.00 76.62 109 THR A N 1
ATOM 911 C CA . THR A 1 109 ? -14.263 6.180 37.944 1.00 76.62 109 THR A CA 1
ATOM 912 C C . THR A 1 109 ? -12.845 5.877 37.464 1.00 76.62 109 THR A C 1
ATOM 914 O O . THR A 1 109 ? -12.019 6.788 37.400 1.00 76.62 109 THR A O 1
ATOM 917 N N . TYR A 1 110 ? -12.578 4.626 37.066 1.00 77.69 110 TYR A N 1
ATOM 918 C CA . TYR A 1 110 ? -11.308 4.230 36.453 1.00 77.69 110 TYR A CA 1
ATOM 919 C C . TYR A 1 110 ? -11.005 5.083 35.216 1.00 77.69 110 TYR A C 1
ATOM 921 O O . TYR A 1 110 ? -9.954 5.718 35.139 1.00 77.69 110 TYR A O 1
ATOM 929 N N . ARG A 1 111 ? -11.970 5.166 34.290 1.00 69.19 111 ARG A N 1
ATOM 930 C CA . ARG A 1 111 ? -11.842 5.893 33.021 1.00 69.19 111 ARG A CA 1
ATOM 931 C C . ARG A 1 111 ? -11.502 7.370 33.222 1.00 69.19 111 ARG A C 1
ATOM 933 O O . ARG A 1 111 ? -10.561 7.868 32.611 1.00 69.19 111 ARG A O 1
ATOM 940 N N . LEU A 1 112 ? -12.245 8.064 34.086 1.00 79.81 112 LEU A N 1
ATOM 941 C CA . LEU A 1 112 ? -12.020 9.487 34.358 1.00 79.81 112 LEU A CA 1
ATOM 942 C C . LEU A 1 112 ? -10.645 9.730 34.987 1.00 79.81 112 LEU A C 1
ATOM 944 O O . LEU A 1 112 ? -9.929 10.641 34.574 1.00 79.81 112 LEU A O 1
ATOM 948 N N . ALA A 1 113 ? -10.254 8.903 35.959 1.00 82.25 113 ALA A N 1
ATOM 949 C CA . ALA A 1 113 ? -8.954 9.021 36.610 1.00 82.25 113 ALA A CA 1
ATOM 950 C C . ALA A 1 113 ? -7.794 8.736 35.644 1.00 82.25 113 ALA A C 1
ATOM 952 O O . ALA A 1 113 ? -6.762 9.405 35.704 1.00 82.25 113 ALA A O 1
ATOM 953 N N . HIS A 1 114 ? -7.969 7.771 34.741 1.00 80.81 114 HIS A N 1
ATOM 954 C CA . HIS A 1 114 ? -6.968 7.400 33.747 1.00 80.81 114 HIS A CA 1
ATOM 955 C C . HIS A 1 114 ? -6.773 8.504 32.714 1.00 80.81 114 HIS A C 1
ATOM 957 O O . HIS A 1 114 ? -5.645 8.904 32.435 1.00 80.81 114 HIS A O 1
ATOM 963 N N . GLU A 1 115 ? -7.870 9.076 32.219 1.00 73.81 115 GLU A N 1
ATOM 964 C CA . GLU A 1 115 ? -7.828 10.208 31.298 1.00 73.81 115 GLU A CA 1
ATOM 965 C C . GLU A 1 115 ? -7.132 11.422 31.931 1.00 73.81 115 GLU A C 1
ATOM 967 O O . GLU A 1 115 ? -6.270 12.044 31.307 1.00 73.81 115 GLU A O 1
ATOM 972 N N . GLN A 1 116 ? -7.455 11.730 33.189 1.00 82.12 116 GLN A N 1
ATOM 973 C CA . GLN A 1 116 ? -6.831 12.817 33.942 1.00 82.12 116 GLN A CA 1
ATOM 974 C C . GLN A 1 116 ? -5.321 12.582 34.132 1.00 82.12 116 GLN A C 1
ATOM 976 O O . GLN A 1 116 ? -4.518 13.476 33.854 1.00 82.12 116 GLN A O 1
ATOM 981 N N . TYR A 1 117 ? -4.926 11.365 34.529 1.00 85.56 117 TYR A N 1
ATOM 982 C CA . TYR A 1 117 ? -3.525 10.952 34.659 1.00 85.56 117 TYR A CA 1
ATOM 983 C C . TYR A 1 117 ? -2.740 11.181 33.362 1.00 85.56 117 TYR A C 1
ATOM 985 O O . TYR A 1 117 ? -1.668 11.789 33.378 1.00 85.56 117 TYR A O 1
ATOM 993 N N . LEU A 1 118 ? -3.288 10.741 32.228 1.00 76.00 118 LEU A N 1
ATOM 994 C CA . LEU A 1 118 ? -2.644 10.873 30.923 1.00 76.00 118 LEU A CA 1
ATOM 995 C C . LEU A 1 118 ? -2.542 12.340 30.480 1.00 76.00 118 LEU A C 1
ATOM 997 O O . LEU A 1 118 ? -1.491 12.765 29.991 1.00 76.00 118 LEU A O 1
ATOM 1001 N N . ARG A 1 119 ? -3.599 13.138 30.684 1.00 76.88 119 ARG A N 1
ATOM 1002 C CA . ARG A 1 119 ? -3.596 14.583 30.387 1.00 76.88 119 ARG A CA 1
ATOM 1003 C C . ARG A 1 119 ? -2.506 15.312 31.154 1.00 76.88 119 ARG A C 1
ATOM 1005 O O . ARG A 1 119 ? -1.783 16.122 30.573 1.00 76.88 119 ARG A O 1
ATOM 1012 N N . GLU A 1 120 ? -2.362 15.005 32.438 1.00 83.00 120 GLU A N 1
ATOM 1013 C CA . GLU A 1 120 ? -1.379 15.651 33.303 1.00 83.00 120 GLU A CA 1
ATOM 1014 C C . GLU A 1 120 ? 0.046 15.185 33.011 1.00 83.00 120 GLU A C 1
ATOM 1016 O O . GLU A 1 120 ? 0.938 16.026 32.888 1.00 83.00 120 GLU A O 1
ATOM 1021 N N . LYS A 1 121 ? 0.263 13.877 32.825 1.00 81.94 121 LYS A N 1
ATOM 1022 C CA . LYS A 1 121 ? 1.590 13.315 32.542 1.00 81.94 121 LYS A CA 1
ATOM 1023 C C . LYS A 1 121 ? 2.150 13.774 31.194 1.00 81.94 121 LYS A C 1
ATOM 1025 O O . LYS A 1 121 ? 3.352 14.009 31.080 1.00 81.94 121 LYS A O 1
ATOM 1030 N N . TYR A 1 122 ? 1.297 13.906 30.177 1.00 72.19 122 TYR A N 1
ATOM 1031 C CA . TYR A 1 122 ? 1.726 14.195 28.804 1.00 72.19 122 TYR A CA 1
ATOM 1032 C C . TYR A 1 122 ? 1.374 15.603 28.314 1.00 72.19 122 TYR A C 1
ATOM 1034 O O . TYR A 1 122 ? 1.659 15.936 27.162 1.00 72.19 122 TYR A O 1
ATOM 1042 N N . HIS A 1 123 ? 0.783 16.437 29.173 1.00 69.50 123 HIS A N 1
ATOM 1043 C CA . HIS A 1 123 ? 0.411 17.825 28.879 1.00 69.50 123 HIS A CA 1
ATOM 1044 C C . HIS A 1 123 ? -0.396 17.975 27.576 1.00 69.50 123 HIS A C 1
ATOM 1046 O O . HIS A 1 123 ? -0.125 18.850 26.747 1.00 69.50 123 HIS A O 1
ATOM 1052 N N . THR A 1 124 ? -1.372 17.090 27.362 1.00 59.16 124 THR A N 1
ATOM 1053 C CA . THR A 1 124 ? -2.177 17.062 26.135 1.00 59.16 124 THR A CA 1
ATOM 1054 C C . THR A 1 124 ? -3.626 16.687 26.418 1.00 59.16 124 THR A C 1
ATOM 1056 O O . THR A 1 124 ? -3.897 15.702 27.088 1.00 59.16 124 THR A O 1
ATOM 1059 N N . ASP A 1 125 ? -4.561 17.439 25.835 1.00 55.31 125 ASP A N 1
ATOM 1060 C CA . ASP A 1 125 ? -5.997 17.118 25.838 1.00 55.31 125 ASP A CA 1
ATOM 1061 C C . ASP A 1 125 ? -6.414 16.277 24.620 1.00 55.31 125 ASP A C 1
ATOM 1063 O O . ASP A 1 125 ? -7.584 15.958 24.438 1.00 55.31 125 ASP A O 1
ATOM 1067 N N . ARG A 1 126 ? -5.458 15.940 23.746 1.00 50.44 126 ARG A N 1
ATOM 1068 C CA . ARG A 1 126 ? -5.705 15.430 22.386 1.00 50.44 126 ARG A CA 1
ATOM 1069 C C . ARG A 1 126 ? -5.764 13.906 22.289 1.00 50.44 126 ARG A C 1
ATOM 1071 O O . ARG A 1 126 ? -5.437 13.337 21.251 1.00 50.44 126 ARG A O 1
ATOM 1078 N N . PHE A 1 127 ? -6.203 13.239 23.352 1.00 51.59 127 PHE A N 1
ATOM 1079 C CA . PHE A 1 127 ? -6.500 11.801 23.329 1.00 51.59 127 PHE A CA 1
ATOM 1080 C C . PHE A 1 127 ? -7.803 11.478 22.571 1.00 51.59 127 PHE A C 1
ATOM 1082 O O . PHE A 1 127 ? -8.222 10.328 22.543 1.00 51.59 127 PHE A O 1
ATOM 1089 N N . ASP A 1 128 ? -8.417 12.478 21.923 1.00 40.19 128 ASP A N 1
ATOM 1090 C CA . ASP A 1 128 ? -9.720 12.429 21.247 1.00 40.19 128 ASP A CA 1
ATOM 1091 C C . ASP A 1 128 ? -9.934 11.202 20.351 1.00 40.19 128 ASP A C 1
ATOM 1093 O O . ASP A 1 128 ? -11.011 10.615 20.352 1.00 40.19 128 ASP A O 1
ATOM 1097 N N . TYR A 1 129 ? -8.909 10.749 19.634 1.00 38.72 129 TYR A N 1
ATOM 1098 C CA . TYR A 1 129 ? -9.020 9.598 18.731 1.00 38.72 129 TYR A CA 1
ATOM 1099 C C . TYR A 1 129 ? -9.164 8.247 19.445 1.00 38.72 129 TYR A C 1
ATOM 1101 O O . TYR A 1 129 ? -9.583 7.275 18.828 1.00 38.72 129 TYR A O 1
ATOM 1109 N N . MET A 1 130 ? -8.843 8.191 20.739 1.00 44.47 130 MET A N 1
ATOM 1110 C CA . MET A 1 130 ? -9.107 7.051 21.620 1.00 44.47 130 MET A CA 1
ATOM 1111 C C . MET A 1 130 ? -9.984 7.445 22.810 1.00 44.47 130 MET A C 1
ATOM 1113 O O . MET A 1 130 ? -10.032 6.721 23.801 1.00 44.47 130 MET A O 1
ATOM 1117 N N . LYS A 1 131 ? -10.737 8.554 22.723 1.00 41.72 131 LYS A N 1
ATOM 1118 C CA . LYS A 1 131 ? -11.857 8.742 23.645 1.00 41.72 131 LYS A CA 1
ATOM 1119 C C . LYS A 1 131 ? -12.750 7.512 23.535 1.00 41.72 131 LYS A C 1
ATOM 1121 O O . LYS A 1 131 ? -13.055 7.049 22.438 1.00 41.72 131 LYS A O 1
ATOM 1126 N N . SER A 1 132 ? -13.154 6.979 24.680 1.00 40.66 132 SER A N 1
ATOM 1127 C CA . SER A 1 132 ? -14.167 5.915 24.782 1.00 40.66 132 SER A CA 1
ATOM 1128 C C . SER A 1 132 ? -15.446 6.213 23.977 1.00 40.66 132 SER A C 1
ATOM 1130 O O . SER A 1 132 ? -16.113 5.285 23.538 1.00 40.66 132 SER A O 1
ATOM 1132 N N . GLU A 1 133 ? -15.740 7.494 23.731 1.00 39.44 133 GLU A N 1
ATOM 1133 C CA . GLU A 1 133 ? -16.874 7.977 22.931 1.00 39.44 133 GLU A CA 1
ATOM 1134 C C . GLU A 1 133 ? -16.622 7.964 21.411 1.00 39.44 133 GLU A C 1
ATOM 1136 O O . GLU A 1 133 ? -17.568 8.031 20.630 1.00 39.44 133 GLU A O 1
ATOM 1141 N N . THR A 1 134 ? -15.363 7.873 20.966 1.00 47.50 134 THR A N 1
ATOM 1142 C CA . THR A 1 134 ? -15.011 7.790 19.543 1.00 47.50 134 THR A CA 1
ATOM 1143 C C . THR A 1 134 ? -15.257 6.370 19.067 1.00 47.50 134 THR A C 1
ATOM 1145 O O . THR A 1 134 ? -14.535 5.454 19.461 1.00 47.50 134 THR A O 1
ATOM 1148 N N . ASN A 1 135 ? -16.269 6.184 18.226 1.00 55.81 135 ASN A N 1
ATOM 1149 C CA . ASN A 1 135 ? -16.565 4.900 17.608 1.00 55.81 135 ASN A CA 1
ATOM 1150 C C . ASN A 1 135 ? -15.393 4.496 16.697 1.00 55.81 135 ASN A C 1
ATOM 1152 O O . ASN A 1 135 ? -15.075 5.187 15.725 1.00 55.81 135 ASN A O 1
ATOM 1156 N N . ILE A 1 136 ? -14.717 3.398 17.043 1.00 57.97 136 ILE A N 1
ATOM 1157 C CA . ILE A 1 136 ? -13.488 3.011 16.349 1.00 57.97 136 ILE A CA 1
ATOM 1158 C C . ILE A 1 136 ? -13.809 2.441 14.969 1.00 57.97 136 ILE A C 1
ATOM 1160 O O . ILE A 1 136 ? -13.057 2.669 14.019 1.00 57.97 136 ILE A O 1
ATOM 1164 N N . VAL A 1 137 ? -14.947 1.758 14.840 1.00 61.75 137 VAL A N 1
ATOM 1165 C CA . VAL A 1 137 ? -15.449 1.312 13.541 1.00 61.75 137 VAL A CA 1
ATOM 1166 C C . VAL A 1 137 ? -15.684 2.520 12.639 1.00 61.75 137 VAL A C 1
ATOM 1168 O O . VAL A 1 137 ? -15.171 2.535 11.529 1.00 61.75 137 VAL A O 1
ATOM 1171 N N . GLU A 1 138 ? -16.338 3.578 13.120 1.00 63.47 138 GLU A N 1
ATOM 1172 C CA . GLU A 1 138 ? -16.574 4.797 12.327 1.00 63.47 138 GLU A CA 1
ATOM 1173 C C . GLU A 1 138 ? -15.268 5.506 11.928 1.00 63.47 138 GLU A C 1
ATOM 1175 O O . GLU A 1 138 ? -15.160 5.997 10.804 1.00 63.47 138 GLU A O 1
ATOM 1180 N N . LEU A 1 139 ? -14.255 5.518 12.804 1.00 59.88 139 LEU A N 1
ATOM 1181 C CA . LEU A 1 139 ? -12.960 6.141 12.514 1.00 59.88 139 LEU A CA 1
ATOM 1182 C C . LEU A 1 139 ? -12.219 5.443 11.364 1.00 59.88 139 LEU A C 1
ATOM 1184 O O . LEU A 1 139 ? -11.665 6.108 10.489 1.00 59.88 139 LEU A O 1
ATOM 1188 N N . PHE A 1 140 ? -12.182 4.109 11.375 1.00 64.94 140 PHE A N 1
ATOM 1189 C CA . PHE A 1 140 ? -11.445 3.334 10.374 1.00 64.94 140 PHE A CA 1
ATOM 1190 C C . PHE A 1 140 ? -12.281 2.974 9.145 1.00 64.94 140 PHE A C 1
ATOM 1192 O O . PHE A 1 140 ? -11.712 2.678 8.098 1.00 64.94 140 PHE A O 1
ATOM 1199 N N . GLN A 1 141 ? -13.608 3.042 9.232 1.00 65.12 141 GLN A N 1
ATOM 1200 C CA . GLN A 1 141 ? -14.514 2.872 8.099 1.00 65.12 141 GLN A CA 1
ATOM 1201 C C . GLN A 1 141 ? -14.532 4.095 7.165 1.00 65.12 141 GLN A C 1
ATOM 1203 O O . GLN A 1 141 ? -14.977 3.977 6.020 1.00 65.12 141 GLN A O 1
ATOM 1208 N N . ASP A 1 142 ? -14.057 5.266 7.609 1.00 68.94 142 ASP A N 1
ATOM 1209 C CA . ASP A 1 142 ? -14.110 6.491 6.807 1.00 68.94 142 ASP A CA 1
ATOM 1210 C C . ASP A 1 142 ? -13.254 6.398 5.526 1.00 68.94 142 ASP A C 1
ATOM 1212 O O . ASP A 1 142 ? -12.031 6.558 5.513 1.00 68.94 142 ASP A O 1
ATOM 1216 N N . GLU A 1 143 ? -13.930 6.198 4.395 1.00 75.19 143 GLU A N 1
ATOM 1217 C CA . GLU A 1 143 ? -13.329 6.165 3.062 1.00 75.19 143 GLU A CA 1
ATOM 1218 C C . GLU A 1 143 ? -12.586 7.474 2.726 1.00 75.19 143 GLU A C 1
ATOM 1220 O O . GLU A 1 143 ? -11.556 7.453 2.042 1.00 75.19 143 GLU A O 1
ATOM 1225 N N . GLN A 1 144 ? -13.060 8.628 3.221 1.00 69.62 144 GLN A N 1
ATOM 1226 C CA . GLN A 1 144 ? -12.382 9.910 2.997 1.00 69.62 144 GLN A CA 1
ATOM 1227 C C . GLN A 1 144 ? -11.022 9.948 3.688 1.00 69.62 144 GLN A C 1
ATOM 1229 O O . GLN A 1 144 ? -10.089 10.573 3.174 1.00 69.62 144 GLN A O 1
ATOM 1234 N N . PHE A 1 145 ? -10.882 9.248 4.812 1.00 68.31 145 PHE A N 1
ATOM 1235 C CA . PHE A 1 145 ? -9.626 9.150 5.535 1.00 68.31 145 PHE A CA 1
ATOM 1236 C C . PHE A 1 145 ? -8.581 8.355 4.741 1.00 68.31 145 PHE A C 1
ATOM 1238 O O . PHE A 1 145 ? -7.488 8.869 4.478 1.00 68.31 145 PHE A O 1
ATOM 1245 N N . PHE A 1 146 ? -8.939 7.166 4.241 1.00 72.44 146 PHE A N 1
ATOM 1246 C CA . PHE A 1 146 ? -8.075 6.376 3.351 1.00 72.44 146 PHE A CA 1
ATOM 1247 C C . PHE A 1 146 ? -7.690 7.144 2.091 1.00 72.44 146 PHE A C 1
ATOM 1249 O O . PHE A 1 146 ? -6.515 7.201 1.714 1.00 72.44 146 PHE A O 1
ATOM 1256 N N . LYS A 1 147 ? -8.671 7.800 1.468 1.00 76.50 147 LYS A N 1
ATOM 1257 C CA . LYS A 1 147 ? -8.448 8.626 0.286 1.00 76.50 147 LYS A CA 1
ATOM 1258 C C . LYS A 1 147 ? -7.478 9.767 0.563 1.00 76.50 147 LYS A C 1
ATOM 1260 O O . LYS A 1 147 ? -6.624 10.042 -0.279 1.00 76.50 147 LYS A O 1
ATOM 1265 N N . LYS A 1 148 ? -7.580 10.432 1.716 1.00 75.94 148 LYS A N 1
ATOM 1266 C CA . LYS A 1 148 ? -6.685 11.528 2.107 1.00 75.94 148 LYS A CA 1
ATOM 1267 C C . LYS A 1 148 ? -5.249 11.037 2.281 1.00 75.94 148 LYS A C 1
ATOM 1269 O O . LYS A 1 148 ? -4.351 11.624 1.683 1.00 75.94 148 LYS A O 1
ATOM 1274 N N . LEU A 1 149 ? -5.044 9.942 3.018 1.00 72.75 149 LEU A N 1
ATOM 1275 C CA . LEU A 1 149 ? -3.721 9.332 3.206 1.00 72.75 149 LEU A CA 1
ATOM 1276 C C . LEU A 1 149 ? -3.114 8.905 1.870 1.00 72.75 149 LEU A C 1
ATOM 1278 O O . LEU A 1 149 ? -1.979 9.261 1.548 1.00 72.75 149 LEU A O 1
ATOM 1282 N N . TYR A 1 150 ? -3.902 8.208 1.050 1.00 76.94 150 TYR A N 1
ATOM 1283 C CA . TYR A 1 150 ? -3.468 7.809 -0.279 1.00 76.94 150 TYR A CA 1
ATOM 1284 C C . TYR A 1 150 ? -3.155 9.021 -1.158 1.00 76.94 150 TYR A C 1
ATOM 1286 O O . TYR A 1 150 ? -2.158 9.005 -1.863 1.00 76.94 150 TYR A O 1
ATOM 1294 N N . THR A 1 151 ? -3.951 10.090 -1.113 1.00 75.50 151 THR A N 1
ATOM 1295 C CA . THR A 1 151 ? -3.708 11.309 -1.901 1.00 75.50 151 THR A CA 1
ATOM 1296 C C . THR A 1 151 ? -2.461 12.051 -1.430 1.00 75.50 151 THR A C 1
ATOM 1298 O O . THR A 1 151 ? -1.764 12.631 -2.256 1.00 75.50 151 THR A O 1
ATOM 1301 N N . GLU A 1 152 ? -2.126 12.011 -0.142 1.00 75.00 152 GLU A N 1
ATOM 1302 C CA . GLU A 1 152 ? -0.898 12.619 0.373 1.00 75.00 152 GLU A CA 1
ATOM 1303 C C . GLU A 1 152 ? 0.361 11.858 -0.067 1.00 75.00 152 GLU A C 1
ATOM 1305 O O . GLU A 1 152 ? 1.354 12.485 -0.440 1.00 75.00 152 GLU A O 1
ATOM 1310 N N . ILE A 1 153 ? 0.307 10.521 -0.096 1.00 75.25 153 ILE A N 1
ATOM 1311 C CA . ILE A 1 153 ? 1.395 9.685 -0.628 1.00 75.25 153 ILE A CA 1
ATOM 1312 C C . ILE A 1 153 ? 1.464 9.814 -2.143 1.00 75.25 153 ILE A C 1
ATOM 1314 O O . ILE A 1 153 ? 2.532 10.030 -2.719 1.00 75.25 153 ILE A O 1
ATOM 1318 N N . ASN A 1 154 ? 0.308 9.637 -2.783 1.00 72.44 154 ASN A N 1
ATOM 1319 C CA . ASN A 1 154 ? 0.200 9.623 -4.215 1.00 72.44 154 ASN A CA 1
ATOM 1320 C C . ASN A 1 154 ? 0.584 10.994 -4.718 1.00 72.44 154 ASN A C 1
ATOM 1322 O O . ASN A 1 154 ? 1.471 10.974 -5.530 1.00 72.44 154 ASN A O 1
ATOM 1326 N N . GLY A 1 155 ? 0.014 12.117 -4.259 1.00 64.94 155 GLY A N 1
ATOM 1327 C CA . GLY A 1 155 ? 0.216 13.524 -4.672 1.00 64.94 155 GLY A CA 1
ATOM 1328 C C . GLY A 1 155 ? -0.717 14.010 -5.806 1.00 64.94 155 GLY A C 1
ATOM 1329 O O . GLY A 1 155 ? -1.594 13.271 -6.251 1.00 64.94 155 GLY A O 1
ATOM 1330 N N . GLU A 1 156 ? -0.508 15.225 -6.351 1.00 51.81 156 GLU A N 1
ATOM 1331 C CA . GLU A 1 156 ? -1.365 15.807 -7.422 1.00 51.81 156 GLU A CA 1
ATOM 1332 C C . GLU A 1 156 ? -0.719 16.003 -8.828 1.00 51.81 156 GLU A C 1
ATOM 1334 O O . GLU A 1 156 ? -1.441 16.243 -9.786 1.00 51.81 156 GLU A O 1
ATOM 1339 N N . GLY A 1 157 ? 0.587 15.765 -9.087 1.00 49.31 157 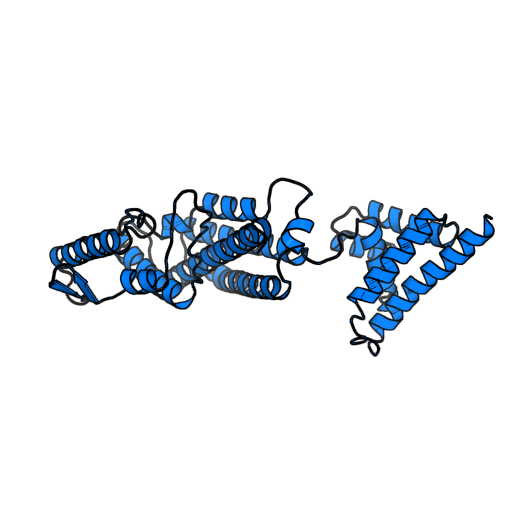GLY A N 1
ATOM 1340 C CA . GLY A 1 157 ? 1.142 15.883 -10.473 1.00 49.31 157 GLY A CA 1
ATOM 1341 C C . GLY A 1 157 ? 2.348 15.008 -10.879 1.00 49.31 157 GLY A C 1
ATOM 1342 O O . GLY A 1 157 ? 2.865 14.245 -10.094 1.00 49.31 157 GLY A O 1
ATOM 1343 N N . LYS A 1 158 ? 2.871 15.113 -12.108 1.00 44.31 158 LYS A N 1
ATOM 1344 C CA . LYS A 1 158 ? 3.925 14.226 -12.683 1.00 44.31 158 LYS A CA 1
ATOM 1345 C C . LYS A 1 158 ? 5.339 14.249 -12.028 1.00 44.31 158 LYS A C 1
ATOM 1347 O O . LYS A 1 158 ? 6.262 13.667 -12.582 1.00 44.31 158 LYS A O 1
ATOM 1352 N N . LYS A 1 159 ? 5.565 14.913 -10.885 1.00 49.59 159 LYS A N 1
ATOM 1353 C CA . LYS A 1 159 ? 6.904 15.096 -10.258 1.00 49.59 159 LYS A CA 1
ATOM 1354 C C . LYS A 1 159 ? 7.327 13.992 -9.260 1.00 49.59 159 LYS A C 1
ATOM 1356 O O . LYS A 1 159 ? 8.353 14.140 -8.609 1.00 49.59 159 LYS A O 1
ATOM 1361 N N . ARG A 1 160 ? 6.557 12.908 -9.126 1.00 55.12 160 ARG A N 1
ATOM 1362 C CA . ARG A 1 160 ? 6.481 12.112 -7.884 1.00 55.12 160 ARG A CA 1
ATOM 1363 C C . ARG A 1 160 ? 7.390 10.892 -7.778 1.00 55.12 160 ARG A C 1
ATOM 1365 O O . ARG A 1 160 ? 7.858 10.619 -6.680 1.00 55.12 160 ARG A O 1
ATOM 1372 N N . ASN A 1 161 ? 7.705 10.214 -8.885 1.00 55.06 161 ASN A N 1
ATOM 1373 C CA . ASN A 1 161 ? 8.635 9.074 -8.850 1.00 55.06 161 ASN A CA 1
ATOM 1374 C C . ASN A 1 161 ? 9.980 9.491 -8.226 1.00 55.06 161 ASN A C 1
ATOM 1376 O O . ASN A 1 161 ? 10.451 8.850 -7.296 1.00 55.06 161 ASN A O 1
ATOM 1380 N N . LYS A 1 162 ? 10.478 10.681 -8.595 1.00 57.44 162 LYS A N 1
ATOM 1381 C CA . LYS A 1 162 ? 11.717 11.271 -8.054 1.00 57.44 162 LYS A CA 1
ATOM 1382 C C . LYS A 1 162 ? 11.693 11.554 -6.551 1.00 57.44 162 LYS A C 1
ATOM 1384 O O . LYS A 1 162 ? 12.751 11.662 -5.940 1.00 57.44 162 LYS A O 1
ATOM 1389 N N . ASP A 1 163 ? 10.509 11.735 -5.974 1.00 60.19 163 ASP A N 1
ATOM 1390 C CA . ASP A 1 163 ? 10.354 12.055 -4.559 1.00 60.19 163 ASP A CA 1
ATOM 1391 C C . ASP A 1 163 ? 10.256 10.797 -3.701 1.00 60.19 163 ASP A C 1
ATOM 1393 O O . ASP A 1 163 ? 10.754 10.798 -2.584 1.00 60.19 163 ASP A O 1
ATOM 1397 N N . LEU A 1 164 ? 9.676 9.712 -4.216 1.00 63.84 164 LEU A N 1
ATOM 1398 C CA . LEU A 1 164 ? 9.703 8.411 -3.547 1.00 63.84 164 LEU A CA 1
ATOM 1399 C C . LEU A 1 164 ? 11.069 7.720 -3.693 1.00 63.84 164 LEU A C 1
ATOM 1401 O O . LEU A 1 164 ? 11.461 6.974 -2.799 1.00 63.84 164 LEU A O 1
ATOM 1405 N N . ASP A 1 165 ? 11.833 8.042 -4.745 1.00 63.66 165 ASP A N 1
ATOM 1406 C CA . ASP A 1 165 ? 13.211 7.565 -4.952 1.00 63.66 165 ASP A CA 1
ATOM 1407 C C . ASP A 1 165 ? 14.171 7.958 -3.811 1.00 63.66 165 ASP A C 1
ATOM 1409 O O . ASP A 1 165 ? 15.253 7.383 -3.684 1.00 63.66 165 ASP A O 1
ATOM 1413 N N . CYS A 1 166 ? 13.799 8.926 -2.961 1.00 65.56 166 CYS A N 1
ATOM 1414 C CA . CYS A 1 166 ? 14.595 9.278 -1.784 1.00 65.56 166 CYS A CA 1
ATOM 1415 C C . CYS A 1 166 ? 14.461 8.274 -0.623 1.00 65.56 166 CYS A C 1
ATOM 1417 O O . CYS A 1 166 ? 15.280 8.307 0.293 1.00 65.56 166 CYS A O 1
ATOM 1419 N N . ILE A 1 167 ? 13.472 7.372 -0.657 1.00 67.25 167 ILE A N 1
ATOM 1420 C CA . ILE A 1 167 ? 13.280 6.334 0.361 1.00 67.25 167 ILE A CA 1
ATOM 1421 C C . ILE A 1 167 ? 14.195 5.143 0.058 1.00 67.25 167 ILE A C 1
ATOM 1423 O O . ILE A 1 167 ? 14.266 4.645 -1.065 1.00 67.25 167 ILE A O 1
ATOM 1427 N N . LYS A 1 168 ? 14.869 4.617 1.087 1.00 67.88 168 LYS A N 1
ATOM 1428 C CA . LYS A 1 168 ? 15.704 3.414 0.957 1.00 67.88 168 LYS A CA 1
ATOM 1429 C C . LYS A 1 168 ? 14.902 2.224 0.413 1.00 67.88 168 LYS A C 1
ATOM 1431 O O . LYS A 1 168 ? 13.874 1.849 0.976 1.00 67.88 168 LYS A O 1
ATOM 1436 N N . ILE A 1 169 ? 15.458 1.538 -0.588 1.00 66.69 169 ILE A N 1
ATOM 1437 C CA . ILE A 1 169 ? 14.876 0.332 -1.213 1.00 66.69 169 ILE A CA 1
ATOM 1438 C C . ILE A 1 169 ? 14.500 -0.742 -0.177 1.00 66.69 169 ILE A C 1
ATOM 1440 O O . ILE A 1 169 ? 13.478 -1.409 -0.315 1.00 66.69 169 ILE A O 1
ATOM 1444 N N . SER A 1 170 ? 15.297 -0.912 0.883 1.00 68.44 170 SER A N 1
ATOM 1445 C CA . SER A 1 170 ? 15.000 -1.864 1.964 1.00 68.44 170 SER A CA 1
ATOM 1446 C C . SER A 1 170 ? 13.696 -1.547 2.702 1.00 68.44 170 SER A C 1
ATOM 1448 O O . SER A 1 170 ? 12.963 -2.463 3.061 1.00 68.44 170 SER A O 1
ATOM 1450 N N . SER A 1 171 ? 13.396 -0.262 2.912 1.00 74.62 171 SER A N 1
ATOM 1451 C CA . SER A 1 171 ? 12.153 0.183 3.546 1.00 74.62 171 SER A CA 1
ATOM 1452 C C . SER A 1 171 ? 10.964 -0.036 2.616 1.00 74.62 171 SER A C 1
ATOM 1454 O O . SER A 1 171 ? 9.962 -0.590 3.048 1.00 74.62 171 SER A O 1
ATOM 1456 N N . LEU A 1 172 ? 11.110 0.290 1.327 1.00 76.44 172 LEU A N 1
ATOM 1457 C CA . LEU A 1 172 ? 10.075 0.042 0.317 1.00 76.44 172 LEU A CA 1
ATOM 1458 C C . LEU A 1 172 ? 9.700 -1.442 0.236 1.00 76.44 172 LEU A C 1
ATOM 1460 O O . LEU A 1 172 ? 8.522 -1.767 0.277 1.00 76.44 172 LEU A O 1
ATOM 1464 N N . LYS A 1 173 ? 10.688 -2.349 0.225 1.00 77.75 173 LYS A N 1
ATOM 1465 C CA . LYS A 1 173 ? 10.433 -3.800 0.256 1.00 77.75 173 LYS A CA 1
ATOM 1466 C C . LYS A 1 173 ? 9.642 -4.231 1.490 1.00 77.75 173 LYS A C 1
ATOM 1468 O O . LYS A 1 173 ? 8.736 -5.047 1.366 1.00 77.75 173 LYS A O 1
ATOM 1473 N N . LYS A 1 174 ? 9.970 -3.687 2.667 1.00 83.56 174 LYS A N 1
ATOM 1474 C CA . LYS A 1 174 ? 9.218 -3.964 3.899 1.00 83.56 174 LYS A CA 1
ATOM 1475 C C . LYS A 1 174 ? 7.756 -3.525 3.752 1.00 83.56 174 LYS A C 1
ATOM 1477 O O . LYS A 1 174 ? 6.865 -4.310 4.049 1.00 83.56 174 LYS A O 1
ATOM 1482 N N . TYR A 1 175 ? 7.523 -2.315 3.248 1.00 86.19 175 TYR A N 1
ATOM 1483 C CA . TYR A 1 175 ? 6.180 -1.773 3.033 1.00 86.19 175 TYR A CA 1
ATOM 1484 C C . TYR A 1 175 ? 5.367 -2.598 2.031 1.00 86.19 175 TYR A C 1
ATOM 1486 O O . TYR A 1 175 ? 4.202 -2.886 2.284 1.00 86.19 175 TYR A O 1
ATOM 1494 N N . THR A 1 176 ? 5.989 -3.034 0.933 1.00 85.75 176 THR A N 1
ATOM 1495 C CA . THR A 1 176 ? 5.364 -3.930 -0.047 1.00 85.75 176 THR A CA 1
ATOM 1496 C C . THR A 1 176 ? 4.899 -5.231 0.606 1.00 85.75 176 THR A C 1
ATOM 1498 O O . THR A 1 176 ? 3.738 -5.586 0.455 1.00 85.75 176 THR A O 1
ATOM 1501 N N . ILE A 1 177 ? 5.750 -5.888 1.402 1.00 85.06 177 ILE A N 1
ATOM 1502 C CA . ILE A 1 177 ? 5.398 -7.146 2.088 1.00 85.06 177 ILE A CA 1
ATOM 1503 C C . ILE A 1 177 ? 4.217 -6.953 3.055 1.00 85.06 177 ILE A C 1
ATOM 1505 O O . ILE A 1 177 ? 3.324 -7.800 3.129 1.00 85.06 177 ILE A O 1
ATOM 1509 N N . GLN A 1 178 ? 4.191 -5.841 3.795 1.00 87.06 178 GLN A N 1
ATOM 1510 C CA . GLN A 1 178 ? 3.085 -5.527 4.708 1.00 87.06 178 GLN A CA 1
ATOM 1511 C C . GLN A 1 178 ? 1.765 -5.343 3.946 1.00 87.06 178 GLN A C 1
ATOM 1513 O O . GLN A 1 178 ? 0.758 -5.956 4.294 1.00 87.06 178 GLN A O 1
ATOM 1518 N N . LEU A 1 179 ? 1.780 -4.574 2.854 1.00 91.19 179 LEU A N 1
ATOM 1519 C CA . LEU A 1 179 ? 0.594 -4.352 2.021 1.00 91.19 179 LEU A CA 1
ATOM 1520 C C . LEU A 1 179 ? 0.121 -5.631 1.314 1.00 91.19 179 LEU A C 1
ATOM 1522 O O . LEU A 1 179 ? -1.080 -5.874 1.242 1.00 91.19 179 LEU A O 1
ATOM 1526 N N . GLU A 1 180 ? 1.036 -6.474 0.828 1.00 91.62 180 GLU A N 1
ATOM 1527 C CA . GLU A 1 180 ? 0.701 -7.790 0.261 1.00 91.62 180 GLU A CA 1
ATOM 1528 C C . GLU A 1 180 ? 0.014 -8.686 1.299 1.00 91.62 180 GLU A C 1
ATOM 1530 O O . GLU A 1 180 ? -0.951 -9.381 0.982 1.00 91.62 180 GLU A O 1
ATOM 1535 N N . THR A 1 181 ? 0.470 -8.632 2.554 1.00 92.75 181 THR A N 1
ATOM 1536 C CA . THR A 1 181 ? -0.149 -9.367 3.665 1.00 92.75 181 THR A CA 1
ATOM 1537 C C . THR A 1 181 ? -1.563 -8.860 3.945 1.00 92.75 181 THR A C 1
ATOM 1539 O O . THR A 1 181 ? -2.471 -9.672 4.105 1.00 92.75 181 THR A O 1
ATOM 1542 N N . VAL A 1 182 ? -1.769 -7.537 3.959 1.00 91.50 182 VAL A N 1
ATOM 1543 C CA . VAL A 1 182 ? -3.099 -6.920 4.103 1.00 91.50 182 VAL A CA 1
ATOM 1544 C C . VAL A 1 182 ? -4.048 -7.400 3.005 1.00 91.50 182 VAL A C 1
ATOM 1546 O O . VAL A 1 182 ? -5.100 -7.954 3.313 1.00 91.50 182 VAL A O 1
ATOM 1549 N N . VAL A 1 183 ? -3.658 -7.253 1.734 1.00 92.12 183 VAL A N 1
ATOM 1550 C CA . VAL A 1 183 ? -4.500 -7.638 0.587 1.00 92.12 183 VAL A CA 1
ATOM 1551 C C . VAL A 1 183 ? -4.831 -9.131 0.631 1.00 92.12 183 VAL A C 1
ATOM 1553 O O . VAL A 1 183 ? -5.997 -9.496 0.555 1.00 92.12 183 VAL A O 1
ATOM 1556 N N . SER A 1 184 ? -3.835 -9.990 0.866 1.00 91.75 184 SER A N 1
ATOM 1557 C CA . SER A 1 184 ? -4.029 -11.444 0.959 1.00 91.75 184 SER A CA 1
ATOM 1558 C C . SER A 1 184 ? -4.992 -11.847 2.084 1.00 91.75 184 SER A C 1
ATOM 1560 O O . SER A 1 184 ? -5.856 -12.710 1.899 1.00 91.75 184 SER A O 1
ATOM 1562 N N . ARG A 1 185 ? -4.895 -11.199 3.256 1.00 91.69 185 ARG A N 1
ATOM 1563 C CA . ARG A 1 185 ? -5.821 -11.441 4.372 1.00 91.69 185 ARG A CA 1
ATOM 1564 C C . ARG A 1 185 ? -7.252 -11.052 4.004 1.00 91.69 185 ARG A C 1
ATOM 1566 O O . ARG A 1 185 ? -8.159 -11.840 4.269 1.00 91.69 185 ARG A O 1
ATOM 1573 N N . LEU A 1 186 ? -7.456 -9.890 3.389 1.00 90.19 186 LEU A N 1
ATOM 1574 C CA . LEU A 1 186 ? -8.787 -9.428 2.979 1.00 90.19 186 LEU A CA 1
ATOM 1575 C C . LEU A 1 186 ? -9.384 -10.305 1.868 1.00 90.19 186 LEU A C 1
ATOM 1577 O O . LEU A 1 186 ? -10.530 -10.739 1.988 1.00 90.19 186 LEU A O 1
ATOM 1581 N N . ASP A 1 187 ? -8.585 -10.689 0.868 1.00 87.69 187 ASP A N 1
ATOM 1582 C CA . ASP A 1 187 ? -9.004 -11.608 -0.198 1.00 87.69 187 ASP A CA 1
ATOM 1583 C C . ASP A 1 187 ? -9.496 -12.945 0.376 1.00 87.69 187 ASP A C 1
ATOM 1585 O O . ASP A 1 187 ? -10.541 -13.458 -0.026 1.00 87.69 187 ASP A O 1
ATOM 1589 N N . SER A 1 188 ? -8.803 -13.479 1.391 1.00 87.25 188 SER A N 1
ATOM 1590 C CA . SER A 1 188 ? -9.200 -14.725 2.066 1.00 87.25 188 SER A CA 1
ATOM 1591 C C . SER A 1 188 ? -10.530 -14.632 2.833 1.00 87.25 188 SER A C 1
ATOM 1593 O O . SER A 1 188 ? -11.140 -15.657 3.154 1.00 87.25 188 SER A O 1
ATOM 1595 N N . LEU A 1 189 ? -10.987 -13.415 3.142 1.00 83.88 189 LEU A N 1
ATOM 1596 C CA . LEU A 1 189 ? -12.239 -13.150 3.848 1.00 83.88 189 LEU A CA 1
ATOM 1597 C C . LEU A 1 189 ? -13.397 -12.789 2.921 1.00 83.88 189 LEU A C 1
ATOM 1599 O O . LEU A 1 189 ? -14.548 -12.871 3.358 1.00 83.88 189 LEU A O 1
ATOM 1603 N N . SER A 1 190 ? -13.120 -12.415 1.671 1.00 78.19 190 SER A N 1
ATOM 1604 C CA . SER A 1 190 ? -14.114 -11.844 0.757 1.00 78.19 190 SER A CA 1
ATOM 1605 C C . SER A 1 190 ? -15.337 -12.757 0.579 1.00 78.19 190 SER A C 1
ATOM 1607 O O . SER A 1 190 ? -16.479 -12.303 0.682 1.00 78.19 190 SER A O 1
ATOM 1609 N N . ASP A 1 191 ? -15.128 -14.072 0.454 1.00 76.44 191 ASP A N 1
ATOM 1610 C CA . ASP A 1 191 ? -16.215 -15.057 0.348 1.00 76.44 191 ASP A CA 1
ATOM 1611 C C . ASP A 1 191 ? -17.121 -15.088 1.590 1.00 76.44 191 ASP A C 1
ATOM 1613 O O . ASP A 1 191 ? -18.340 -15.226 1.476 1.00 76.44 191 ASP A O 1
ATOM 1617 N N . LYS A 1 192 ? -16.552 -14.929 2.792 1.00 77.56 192 LYS A N 1
ATOM 1618 C CA . LYS A 1 192 ? -17.321 -14.912 4.047 1.00 77.56 192 LYS A CA 1
ATOM 1619 C C . LYS A 1 192 ? -18.073 -13.595 4.222 1.00 77.56 192 LYS A C 1
ATOM 1621 O O . LYS A 1 192 ? -19.236 -13.612 4.624 1.00 77.56 192 LYS A O 1
ATOM 1626 N N . ILE A 1 193 ? -17.434 -12.474 3.888 1.00 77.19 193 ILE A N 1
ATOM 1627 C CA . ILE A 1 193 ? -18.018 -11.127 3.977 1.00 77.19 193 ILE A CA 1
ATOM 1628 C C . ILE A 1 193 ? -19.228 -11.004 3.052 1.00 77.19 193 ILE A C 1
ATOM 1630 O O . ILE A 1 193 ? -20.284 -10.542 3.483 1.00 77.19 193 ILE A O 1
ATOM 1634 N N . ASN A 1 194 ? -19.107 -11.490 1.813 1.00 64.94 194 ASN A N 1
ATOM 1635 C CA . ASN A 1 194 ? -20.165 -11.423 0.803 1.00 64.94 194 ASN A CA 1
ATOM 1636 C C . ASN A 1 194 ? -21.458 -12.153 1.197 1.00 64.94 194 ASN A C 1
ATOM 1638 O O . ASN A 1 194 ? -22.513 -11.861 0.636 1.00 64.94 194 ASN A O 1
ATOM 1642 N N . VAL A 1 195 ? -21.384 -13.091 2.142 1.00 60.78 195 VAL A N 1
ATOM 1643 C CA . VAL A 1 195 ? -22.525 -13.901 2.586 1.00 60.78 195 VAL A CA 1
ATOM 1644 C C . VAL A 1 195 ? -23.064 -13.444 3.942 1.00 60.78 195 VAL A C 1
ATOM 1646 O O . VAL A 1 195 ? -24.267 -13.531 4.174 1.00 60.78 195 VAL A O 1
ATOM 1649 N N . LYS A 1 196 ? -22.190 -12.994 4.851 1.00 62.00 196 LYS A N 1
ATOM 1650 C CA . LYS A 1 196 ? -22.517 -12.871 6.282 1.00 62.00 196 LYS A CA 1
ATOM 1651 C C . LYS A 1 196 ? -22.546 -11.446 6.828 1.00 62.00 196 LYS A C 1
ATOM 1653 O O . LYS A 1 196 ? -23.029 -11.255 7.940 1.00 62.00 196 LYS A O 1
ATOM 1658 N N . CYS A 1 197 ? -22.023 -10.461 6.104 1.00 64.81 197 CYS A N 1
ATOM 1659 C CA . CYS A 1 197 ? -21.794 -9.131 6.664 1.00 64.81 197 CYS A CA 1
ATOM 1660 C C . CYS A 1 197 ? -22.733 -8.067 6.088 1.00 64.81 197 CYS A C 1
ATOM 1662 O O . CYS A 1 197 ? -23.209 -8.161 4.957 1.00 64.81 197 CYS A O 1
ATOM 1664 N N . ALA A 1 198 ? -22.979 -7.025 6.885 1.00 70.50 198 ALA A N 1
ATOM 1665 C CA . ALA A 1 198 ? -23.706 -5.844 6.443 1.00 70.50 198 ALA A CA 1
ATOM 1666 C C . ALA A 1 198 ? -22.956 -5.122 5.309 1.00 70.50 198 ALA A C 1
ATOM 1668 O O . ALA A 1 198 ? -21.728 -5.190 5.213 1.00 70.50 198 ALA A O 1
ATOM 1669 N N . PHE A 1 199 ? -23.708 -4.387 4.483 1.00 70.12 199 PHE A N 1
ATOM 1670 C CA . PHE A 1 199 ? -23.187 -3.626 3.340 1.00 70.12 199 PHE A CA 1
ATOM 1671 C C . PHE A 1 199 ? -21.999 -2.722 3.711 1.00 70.12 199 PHE A C 1
ATOM 1673 O O . PHE A 1 199 ? -21.028 -2.629 2.966 1.00 70.12 199 PHE A O 1
ATOM 1680 N N . ASP A 1 200 ? -22.053 -2.122 4.894 1.00 72.75 200 ASP A N 1
ATOM 1681 C CA . ASP A 1 200 ? -21.042 -1.207 5.412 1.00 72.75 200 ASP A CA 1
ATOM 1682 C C . ASP A 1 200 ? -19.676 -1.871 5.647 1.00 72.75 200 ASP A C 1
ATOM 1684 O O . ASP A 1 200 ? -18.648 -1.310 5.274 1.00 72.75 200 ASP A O 1
ATOM 1688 N N . ILE A 1 201 ? -19.659 -3.103 6.169 1.00 79.19 201 ILE A N 1
ATOM 1689 C CA . ILE A 1 201 ? -18.424 -3.883 6.372 1.00 79.19 201 ILE A CA 1
ATOM 1690 C C . ILE A 1 201 ? -17.833 -4.293 5.023 1.00 79.19 201 ILE A C 1
ATOM 1692 O O . ILE A 1 201 ? -16.620 -4.241 4.832 1.00 79.19 201 ILE A O 1
ATOM 1696 N N . LYS A 1 202 ? -18.690 -4.672 4.067 1.00 82.44 202 LYS A N 1
ATOM 1697 C CA . LYS A 1 202 ? -18.251 -5.006 2.711 1.00 82.44 202 LYS A CA 1
ATOM 1698 C C . LYS A 1 202 ? -17.595 -3.804 2.031 1.00 82.44 202 LYS A C 1
ATOM 1700 O O . LYS A 1 202 ? -16.492 -3.923 1.515 1.00 82.44 202 LYS A O 1
ATOM 1705 N N . ARG A 1 203 ? -18.240 -2.637 2.077 1.00 82.75 203 ARG A N 1
ATOM 1706 C CA . ARG A 1 203 ? -17.689 -1.404 1.500 1.00 82.75 203 ARG A CA 1
ATOM 1707 C C . ARG A 1 203 ? -16.373 -0.997 2.168 1.00 82.75 203 ARG A C 1
ATOM 1709 O O . ARG A 1 203 ? -15.466 -0.515 1.493 1.00 82.75 203 ARG A O 1
ATOM 1716 N N . TRP A 1 204 ? -16.266 -1.191 3.481 1.00 85.50 204 TRP A N 1
ATOM 1717 C CA . TRP A 1 204 ? -15.032 -0.941 4.216 1.00 85.50 204 TRP A CA 1
ATOM 1718 C C . TRP A 1 204 ? -13.894 -1.851 3.741 1.00 85.50 204 TRP A C 1
ATOM 1720 O O . TRP A 1 204 ? -12.816 -1.356 3.418 1.00 85.50 204 TRP A O 1
ATOM 1730 N N . GLU A 1 205 ? -14.145 -3.156 3.622 1.00 89.75 205 GLU A N 1
ATOM 1731 C CA . GLU A 1 205 ? -13.171 -4.118 3.098 1.00 89.75 205 GLU A CA 1
ATOM 1732 C C . GLU A 1 205 ? -12.693 -3.748 1.690 1.00 89.75 205 GLU A C 1
ATOM 1734 O O . GLU A 1 205 ? -11.486 -3.658 1.459 1.00 89.75 205 GLU A O 1
ATOM 1739 N N . GLU A 1 206 ? -13.629 -3.459 0.782 1.00 87.69 206 GLU A N 1
ATOM 1740 C CA . GLU A 1 206 ? -13.329 -3.046 -0.591 1.00 87.69 206 GLU A CA 1
ATOM 1741 C C . GLU A 1 206 ? -12.437 -1.795 -0.611 1.00 87.69 206 GLU A C 1
ATOM 1743 O O . GLU A 1 206 ? -11.426 -1.764 -1.312 1.00 87.69 206 GLU A O 1
ATOM 1748 N N . CYS A 1 207 ? -12.744 -0.795 0.222 1.00 87.88 207 CYS A N 1
ATOM 1749 C CA . CYS A 1 207 ? -11.943 0.421 0.350 1.00 87.88 207 CYS A CA 1
ATOM 1750 C C . CYS A 1 207 ? -10.499 0.125 0.790 1.00 87.88 207 CYS A C 1
ATOM 1752 O O . CYS A 1 207 ? -9.547 0.578 0.146 1.00 87.88 207 CYS A O 1
ATOM 1754 N N . VAL A 1 208 ? -10.313 -0.638 1.875 1.00 89.25 208 VAL A N 1
ATOM 1755 C CA . VAL A 1 208 ? -8.973 -0.956 2.404 1.00 89.25 208 VAL A CA 1
ATOM 1756 C C . VAL A 1 208 ? -8.163 -1.728 1.364 1.00 89.25 208 VAL A C 1
ATOM 1758 O O . VAL A 1 208 ? -6.996 -1.399 1.117 1.00 89.25 208 VAL A O 1
ATOM 1761 N N . ARG A 1 209 ? -8.782 -2.726 0.726 1.00 91.06 209 ARG A N 1
ATOM 1762 C CA . ARG A 1 209 ? -8.152 -3.563 -0.297 1.00 91.06 209 ARG A CA 1
ATOM 1763 C C . ARG A 1 209 ? -7.721 -2.735 -1.507 1.00 91.06 209 ARG A C 1
ATOM 1765 O O . ARG A 1 209 ? -6.551 -2.786 -1.893 1.00 91.06 209 ARG A O 1
ATOM 1772 N N . ASP A 1 210 ? -8.619 -1.925 -2.063 1.00 89.19 210 ASP A N 1
ATOM 1773 C CA . ASP A 1 210 ? -8.370 -1.171 -3.293 1.00 89.19 210 ASP A CA 1
ATOM 1774 C C . ASP A 1 210 ? -7.276 -0.111 -3.108 1.00 89.19 210 ASP A C 1
ATOM 1776 O O . ASP A 1 210 ? -6.362 -0.001 -3.933 1.00 89.19 210 ASP A O 1
ATOM 1780 N N . TYR A 1 211 ? -7.300 0.653 -2.010 1.00 88.38 211 TYR A N 1
ATOM 1781 C CA . TYR A 1 211 ? -6.240 1.631 -1.746 1.00 88.38 211 TYR A CA 1
ATOM 1782 C C . TYR A 1 211 ? -4.894 0.963 -1.435 1.00 88.38 211 TYR A C 1
ATOM 1784 O O . TYR A 1 211 ? -3.855 1.478 -1.859 1.00 88.38 211 TYR A O 1
ATOM 1792 N N . SER A 1 212 ? -4.891 -0.194 -0.763 1.00 91.19 212 SER A N 1
ATOM 1793 C CA . SER A 1 212 ? -3.662 -0.961 -0.511 1.00 91.19 212 SER A CA 1
ATOM 1794 C C . SER A 1 212 ? -3.047 -1.472 -1.815 1.00 91.19 212 SER A C 1
ATOM 1796 O O . SER A 1 212 ? -1.844 -1.317 -2.038 1.00 91.19 212 SER A O 1
ATOM 1798 N N . TYR A 1 213 ? -3.874 -1.987 -2.727 1.00 87.50 213 TYR A N 1
ATOM 1799 C CA . TYR A 1 213 ? -3.444 -2.410 -4.059 1.00 87.50 213 TYR A CA 1
ATOM 1800 C C . TYR A 1 213 ? -2.914 -1.239 -4.901 1.00 87.50 213 TYR A C 1
ATOM 1802 O O . TYR A 1 213 ? -1.852 -1.321 -5.524 1.00 87.50 213 TYR A O 1
ATOM 1810 N N . ASN A 1 214 ? -3.602 -0.098 -4.865 1.00 86.31 214 ASN A N 1
ATOM 1811 C CA . ASN A 1 214 ? -3.159 1.114 -5.549 1.00 86.31 214 ASN A CA 1
ATOM 1812 C C . ASN A 1 214 ? -1.815 1.632 -5.015 1.00 86.31 214 ASN A C 1
ATOM 1814 O O . ASN A 1 214 ? -1.000 2.146 -5.789 1.00 86.31 214 ASN A O 1
ATOM 1818 N N . LEU A 1 215 ? -1.564 1.507 -3.709 1.00 87.00 215 LEU A N 1
ATOM 1819 C CA . LEU A 1 215 ? -0.277 1.860 -3.117 1.00 87.00 215 LEU A CA 1
ATOM 1820 C C . LEU A 1 215 ? 0.814 0.854 -3.503 1.00 87.00 215 LEU A C 1
ATOM 1822 O O . LEU A 1 215 ? 1.917 1.278 -3.836 1.00 87.00 215 LEU A O 1
ATOM 1826 N N . LEU A 1 216 ? 0.517 -0.447 -3.565 1.00 87.12 216 LEU A N 1
ATOM 1827 C CA . LEU A 1 216 ? 1.450 -1.459 -4.078 1.00 87.12 216 LEU A CA 1
ATOM 1828 C C . LEU A 1 216 ? 1.927 -1.134 -5.499 1.00 87.12 216 LEU A C 1
ATOM 1830 O O . LEU A 1 216 ? 3.133 -1.107 -5.746 1.00 87.12 216 LEU A O 1
ATOM 1834 N N . ILE A 1 217 ? 1.000 -0.805 -6.407 1.00 82.56 217 ILE A N 1
ATOM 1835 C CA . ILE A 1 217 ? 1.324 -0.379 -7.781 1.00 82.56 217 ILE A CA 1
ATOM 1836 C C . ILE A 1 217 ? 2.202 0.876 -7.788 1.00 82.56 217 ILE A C 1
ATOM 1838 O O . ILE A 1 217 ? 3.052 1.048 -8.665 1.00 82.56 217 ILE A O 1
ATOM 1842 N N . LEU A 1 218 ? 1.967 1.801 -6.857 1.00 79.00 218 LEU A N 1
ATOM 1843 C CA . LEU A 1 218 ? 2.766 3.014 -6.754 1.00 79.00 218 LEU A CA 1
ATOM 1844 C C . LEU A 1 218 ? 4.192 2.684 -6.296 1.00 79.00 218 LEU A C 1
ATOM 1846 O O . LEU A 1 218 ? 5.149 3.093 -6.951 1.00 79.00 218 LEU A O 1
ATOM 1850 N N . LEU A 1 219 ? 4.341 1.911 -5.218 1.00 78.56 219 LEU A N 1
ATOM 1851 C CA . LEU A 1 219 ? 5.643 1.528 -4.666 1.00 78.56 219 LEU A CA 1
ATOM 1852 C C . LEU A 1 219 ? 6.445 0.648 -5.632 1.00 78.56 219 LEU A C 1
ATOM 1854 O O . LEU A 1 219 ? 7.665 0.778 -5.697 1.00 78.56 219 LEU A O 1
ATOM 1858 N N . SER A 1 220 ? 5.781 -0.179 -6.447 1.00 72.12 220 SER A N 1
ATOM 1859 C CA . SER A 1 220 ? 6.440 -1.005 -7.465 1.00 72.12 220 SER A CA 1
ATOM 1860 C C . SER A 1 220 ? 7.066 -0.196 -8.604 1.00 72.12 220 SER A C 1
ATOM 1862 O O . SER A 1 220 ? 7.779 -0.768 -9.421 1.00 72.12 220 SER A O 1
ATOM 1864 N N . LYS A 1 221 ? 6.787 1.109 -8.705 1.00 67.19 221 LYS A N 1
ATOM 1865 C CA . LYS A 1 221 ? 7.372 2.013 -9.711 1.00 67.19 221 LYS A CA 1
ATOM 1866 C C . LYS A 1 221 ? 8.556 2.819 -9.168 1.00 67.19 221 LYS A C 1
ATOM 1868 O O . LYS A 1 221 ? 9.264 3.440 -9.954 1.00 67.19 221 LYS A O 1
ATOM 1873 N N . VAL A 1 222 ? 8.781 2.806 -7.853 1.00 62.00 222 VAL A N 1
ATOM 1874 C CA . VAL A 1 222 ? 9.837 3.572 -7.172 1.00 62.00 222 VAL A CA 1
ATOM 1875 C C . VAL A 1 222 ? 11.190 2.877 -7.333 1.00 62.00 222 VAL A C 1
ATOM 1877 O O . VAL A 1 222 ? 11.287 1.660 -7.185 1.00 62.00 222 VAL A O 1
ATOM 1880 N N . GLY A 1 223 ? 12.247 3.632 -7.638 1.00 49.00 223 GLY A N 1
ATOM 1881 C CA . GLY A 1 223 ? 13.596 3.098 -7.845 1.00 49.00 223 GLY A CA 1
ATOM 1882 C C . GLY A 1 223 ? 13.812 2.391 -9.188 1.00 49.00 223 GLY A C 1
ATOM 1883 O O . GLY A 1 223 ? 14.935 1.977 -9.485 1.00 49.00 223 GLY A O 1
ATOM 1884 N N . TYR A 1 224 ? 12.779 2.282 -10.027 1.00 46.97 224 TYR A N 1
ATOM 1885 C CA . TYR A 1 224 ? 12.972 1.986 -11.441 1.00 46.97 224 TYR A CA 1
ATOM 1886 C C . TYR A 1 224 ? 13.443 3.268 -12.124 1.00 46.97 224 TYR A C 1
ATOM 1888 O O . TYR A 1 224 ? 12.866 4.329 -11.875 1.00 46.97 224 TYR A O 1
ATOM 1896 N N . PRO A 1 225 ? 14.470 3.215 -12.992 1.00 45.56 225 PRO A N 1
ATOM 1897 C CA . PRO A 1 225 ? 14.780 4.360 -13.829 1.00 45.56 225 PRO A CA 1
ATOM 1898 C C . PRO A 1 225 ? 13.493 4.781 -14.528 1.00 45.56 225 PRO A C 1
ATOM 1900 O O . PRO A 1 225 ? 12.788 3.925 -15.069 1.00 45.56 225 PRO A O 1
ATOM 1903 N N . ASP A 1 226 ? 13.192 6.079 -14.498 1.00 43.25 226 ASP A N 1
ATOM 1904 C CA . ASP A 1 226 ? 12.082 6.675 -15.238 1.00 43.25 226 ASP A CA 1
ATOM 1905 C C . ASP A 1 226 ? 12.426 6.609 -16.732 1.00 43.25 226 ASP A C 1
ATOM 1907 O O . ASP A 1 226 ? 12.812 7.584 -17.384 1.00 43.25 226 ASP A O 1
ATOM 1911 N N . PHE A 1 227 ? 12.396 5.388 -17.259 1.00 55.16 227 PHE A N 1
ATOM 1912 C CA . PHE A 1 227 ? 12.468 5.106 -18.665 1.00 55.16 227 PHE A CA 1
ATOM 1913 C C . PHE A 1 227 ? 11.200 5.708 -19.235 1.00 55.16 227 PHE A C 1
ATOM 1915 O O . PHE A 1 227 ? 10.093 5.202 -19.050 1.00 55.16 227 PHE A O 1
ATOM 1922 N N . ASN A 1 228 ? 11.363 6.827 -19.934 1.00 67.81 228 ASN A N 1
ATOM 1923 C CA . ASN A 1 228 ? 10.292 7.340 -20.769 1.00 67.81 228 ASN A CA 1
ATOM 1924 C C . ASN A 1 228 ? 9.793 6.196 -21.683 1.00 67.81 228 ASN A C 1
ATOM 1926 O O . ASN A 1 228 ? 10.516 5.241 -21.969 1.00 67.81 228 ASN A O 1
ATOM 1930 N N . THR A 1 229 ? 8.548 6.274 -22.152 1.00 72.94 229 THR A N 1
ATOM 1931 C CA . THR A 1 229 ? 7.887 5.185 -22.895 1.00 72.94 229 THR A CA 1
ATOM 1932 C C . THR A 1 229 ? 8.745 4.602 -24.026 1.00 72.94 229 THR A C 1
ATOM 1934 O O . THR A 1 229 ? 8.711 3.400 -24.268 1.00 72.94 229 THR A O 1
ATOM 1937 N N . ILE A 1 230 ? 9.557 5.430 -24.694 1.00 78.44 230 ILE A N 1
ATOM 1938 C CA . ILE A 1 230 ? 10.477 4.974 -25.740 1.00 78.44 230 ILE A CA 1
ATOM 1939 C C . ILE A 1 230 ? 11.593 4.079 -25.166 1.00 78.44 230 ILE A C 1
ATOM 1941 O O . ILE A 1 230 ? 11.825 3.002 -25.709 1.00 78.44 230 ILE A O 1
ATOM 1945 N N . ASP A 1 231 ? 12.215 4.439 -24.044 1.00 82.00 231 ASP A N 1
ATOM 1946 C CA . ASP A 1 231 ? 13.261 3.635 -23.393 1.00 82.00 231 ASP A CA 1
ATOM 1947 C C . ASP A 1 231 ? 12.716 2.283 -22.888 1.00 82.00 231 ASP A C 1
ATOM 1949 O O . ASP A 1 231 ? 13.351 1.245 -23.084 1.00 82.00 231 ASP A O 1
ATOM 1953 N N . GLY A 1 232 ? 11.499 2.271 -22.329 1.00 81.12 232 GLY A N 1
ATOM 1954 C CA . GLY A 1 232 ? 10.827 1.043 -21.883 1.00 81.12 232 GLY A CA 1
ATOM 1955 C C . GLY A 1 232 ? 10.542 0.070 -23.032 1.00 81.12 232 GLY A C 1
ATOM 1956 O O . GLY A 1 232 ? 10.808 -1.127 -22.913 1.00 81.12 232 GLY A O 1
ATOM 1957 N N . VAL A 1 233 ? 10.085 0.585 -24.183 1.00 84.62 233 VAL A N 1
ATOM 1958 C CA . VAL A 1 233 ? 9.881 -0.228 -25.396 1.00 84.62 233 VAL A CA 1
ATOM 1959 C C . VAL A 1 233 ? 11.198 -0.848 -25.864 1.00 84.62 233 VAL A C 1
ATOM 1961 O O . VAL A 1 233 ? 11.226 -2.019 -26.240 1.00 84.62 233 VAL A O 1
ATOM 1964 N N . PHE A 1 234 ? 12.298 -0.093 -25.818 1.00 85.19 234 PHE A N 1
ATOM 1965 C CA . PHE A 1 234 ? 13.612 -0.598 -26.216 1.00 85.19 234 PHE A CA 1
ATOM 1966 C C . PHE A 1 234 ? 14.085 -1.760 -25.345 1.00 85.19 234 PHE A C 1
ATOM 1968 O O . PHE A 1 234 ? 14.548 -2.781 -25.860 1.00 85.19 234 PHE A O 1
ATOM 1975 N N . ILE A 1 235 ? 13.977 -1.587 -24.029 1.00 85.44 235 ILE A N 1
ATOM 1976 C CA . ILE A 1 235 ? 14.445 -2.546 -23.032 1.00 85.44 235 ILE A CA 1
ATOM 1977 C C . ILE A 1 235 ? 13.631 -3.832 -23.120 1.00 85.44 235 ILE A C 1
ATOM 1979 O O . ILE A 1 235 ? 14.212 -4.900 -23.294 1.00 85.44 235 ILE A O 1
ATOM 1983 N N . LEU A 1 236 ? 12.299 -3.744 -23.086 1.00 86.81 236 LEU A N 1
ATOM 1984 C CA . LEU A 1 236 ? 11.444 -4.933 -23.112 1.00 86.81 236 LEU A CA 1
ATOM 1985 C C . LEU A 1 236 ? 11.596 -5.720 -24.415 1.00 86.81 236 LEU A C 1
ATOM 1987 O O . LEU A 1 236 ? 11.688 -6.943 -24.374 1.00 86.81 236 LEU A O 1
ATOM 1991 N N . LYS A 1 237 ? 11.729 -5.036 -25.557 1.00 86.38 237 LYS A N 1
ATOM 1992 C CA . LYS A 1 237 ? 12.006 -5.692 -26.841 1.00 86.38 237 LYS A CA 1
ATOM 1993 C C . LYS A 1 237 ? 13.310 -6.492 -26.795 1.00 86.38 237 LYS A C 1
ATOM 1995 O O . LYS A 1 237 ? 13.325 -7.660 -27.161 1.00 86.38 237 LYS A O 1
ATOM 2000 N N . ASN A 1 238 ? 14.403 -5.884 -26.324 1.00 84.31 238 ASN A N 1
ATOM 2001 C CA . ASN A 1 238 ? 15.694 -6.576 -26.232 1.00 84.31 238 ASN A CA 1
ATOM 2002 C C . ASN A 1 238 ? 15.683 -7.707 -25.191 1.00 84.31 238 ASN A C 1
ATOM 2004 O O . ASN A 1 238 ? 16.426 -8.675 -25.338 1.00 84.31 238 ASN A O 1
ATOM 2008 N N . LEU A 1 239 ? 14.861 -7.598 -24.144 1.00 84.12 239 LEU A N 1
ATOM 2009 C CA . LEU A 1 239 ? 14.699 -8.649 -23.142 1.00 84.12 239 LEU A CA 1
ATOM 2010 C C . LEU A 1 239 ? 13.975 -9.863 -23.725 1.00 84.12 239 LEU A C 1
ATOM 2012 O O . LEU A 1 239 ? 14.446 -10.982 -23.547 1.00 84.12 239 LEU A O 1
ATOM 2016 N N . LEU A 1 240 ? 12.886 -9.647 -24.464 1.00 84.69 240 LEU A N 1
ATOM 2017 C CA . LEU A 1 240 ? 12.155 -10.720 -25.141 1.00 84.69 240 LEU A CA 1
ATOM 2018 C C . LEU A 1 240 ? 13.049 -11.456 -26.151 1.00 84.69 240 LEU A C 1
ATOM 2020 O O . LEU A 1 240 ? 13.110 -12.687 -26.120 1.00 84.69 240 LEU A O 1
ATOM 2024 N N . ASP A 1 241 ? 13.830 -10.709 -26.943 1.00 80.19 241 ASP A N 1
ATOM 2025 C CA . ASP A 1 241 ? 14.837 -11.277 -27.853 1.00 80.19 241 ASP A CA 1
ATOM 2026 C C . ASP A 1 241 ? 15.869 -12.139 -27.094 1.00 80.19 241 ASP A C 1
ATOM 2028 O O . ASP A 1 241 ? 16.276 -13.204 -27.559 1.00 80.19 241 ASP A O 1
ATOM 2032 N N . ALA A 1 242 ? 16.304 -11.696 -25.909 1.00 81.94 242 ALA A N 1
ATOM 2033 C CA . ALA A 1 242 ? 17.317 -12.385 -25.109 1.00 81.94 242 ALA A CA 1
ATOM 2034 C C . ALA A 1 242 ? 16.806 -13.667 -24.434 1.00 81.94 242 ALA A C 1
ATOM 2036 O O . ALA A 1 242 ? 17.566 -14.632 -24.297 1.00 81.94 242 ALA A O 1
ATOM 2037 N N . VAL A 1 243 ? 15.539 -13.674 -24.011 1.00 80.69 243 VAL A N 1
ATOM 2038 C CA . VAL A 1 243 ? 14.875 -14.844 -23.413 1.00 80.69 243 VAL A CA 1
ATOM 2039 C C . VAL A 1 243 ? 14.507 -15.874 -24.490 1.00 80.69 243 VAL A C 1
ATOM 2041 O O . VAL A 1 243 ? 14.398 -17.058 -24.182 1.00 80.69 243 VAL A O 1
ATOM 2044 N N . GLY A 1 244 ? 14.423 -15.463 -25.760 1.00 74.56 244 GLY A N 1
ATOM 2045 C CA . GLY A 1 244 ? 14.159 -16.360 -26.886 1.00 74.56 244 GLY A CA 1
ATOM 2046 C C . GLY A 1 244 ? 12.696 -16.785 -26.976 1.00 74.56 244 GLY A C 1
ATOM 2047 O O . GLY A 1 244 ? 12.410 -17.905 -27.389 1.00 74.56 244 GLY A O 1
ATOM 2048 N N . ILE A 1 245 ? 11.780 -15.911 -26.551 1.00 75.31 245 ILE A N 1
ATOM 2049 C CA . ILE A 1 245 ? 10.341 -16.140 -26.686 1.00 75.31 245 ILE A CA 1
ATOM 2050 C C . ILE A 1 245 ? 9.961 -15.885 -28.147 1.00 75.31 245 ILE A C 1
ATOM 2052 O O . ILE A 1 245 ? 10.036 -14.750 -28.616 1.00 75.31 245 ILE A O 1
ATOM 2056 N N . ASP A 1 246 ? 9.564 -16.942 -28.855 1.00 73.31 246 ASP A N 1
ATOM 2057 C CA . ASP A 1 246 ? 9.125 -16.851 -30.247 1.00 73.31 246 ASP A CA 1
ATOM 2058 C C . ASP A 1 246 ? 7.657 -16.411 -30.295 1.00 73.31 246 ASP A C 1
ATOM 2060 O O . ASP A 1 246 ? 6.734 -17.183 -30.031 1.00 73.31 246 ASP A O 1
ATOM 2064 N N . MET A 1 247 ? 7.450 -15.123 -30.552 1.00 80.25 247 MET A N 1
ATOM 2065 C CA . MET A 1 247 ? 6.142 -14.485 -30.652 1.00 80.25 247 MET A CA 1
ATOM 2066 C C . MET A 1 247 ? 6.056 -13.688 -31.948 1.00 80.25 247 MET A C 1
ATOM 2068 O O . MET A 1 247 ? 7.052 -13.149 -32.437 1.00 80.25 247 MET A O 1
ATOM 2072 N N . SER A 1 248 ? 4.840 -13.560 -32.487 1.00 87.00 248 SER A N 1
ATOM 2073 C CA . SER A 1 248 ? 4.607 -12.673 -33.623 1.00 87.00 248 SER A CA 1
ATOM 2074 C C . SER A 1 248 ? 4.922 -11.219 -33.244 1.00 87.00 248 SER A C 1
ATOM 2076 O O . SER A 1 248 ? 4.751 -10.809 -32.096 1.00 87.00 248 SER A O 1
ATOM 2078 N N . MET A 1 249 ? 5.328 -10.403 -34.221 1.00 83.00 249 MET A N 1
ATOM 2079 C CA . MET A 1 249 ? 5.603 -8.976 -33.990 1.00 83.00 249 MET A CA 1
ATOM 2080 C C . MET A 1 249 ? 4.399 -8.205 -33.425 1.00 83.00 249 MET A C 1
ATOM 2082 O O . MET A 1 249 ? 4.597 -7.191 -32.756 1.00 83.00 249 MET A O 1
ATOM 2086 N N . ASP A 1 250 ? 3.174 -8.641 -33.723 1.00 86.75 250 ASP A N 1
ATOM 2087 C CA . ASP A 1 250 ? 1.947 -8.024 -33.208 1.00 86.75 250 ASP A CA 1
ATOM 2088 C C . ASP A 1 250 ? 1.713 -8.406 -31.740 1.00 86.75 250 ASP A C 1
ATOM 2090 O O . ASP A 1 250 ? 1.416 -7.549 -30.908 1.00 86.75 250 ASP A O 1
ATOM 2094 N N . ASP A 1 251 ? 1.950 -9.671 -31.386 1.00 87.69 251 ASP A N 1
ATOM 2095 C CA . ASP A 1 251 ? 1.836 -10.142 -30.003 1.00 87.69 251 ASP A CA 1
ATOM 2096 C C . ASP A 1 251 ? 2.942 -9.568 -29.113 1.00 87.69 251 ASP A C 1
ATOM 2098 O O . ASP A 1 251 ? 2.693 -9.227 -27.956 1.00 87.69 251 ASP A O 1
ATOM 2102 N N . THR A 1 252 ? 4.150 -9.375 -29.654 1.00 88.12 252 THR A N 1
ATOM 2103 C CA . THR A 1 252 ? 5.228 -8.645 -28.973 1.00 88.12 252 THR A CA 1
ATOM 2104 C C . THR A 1 252 ? 4.809 -7.210 -28.661 1.00 88.12 252 THR A C 1
ATOM 2106 O O . THR A 1 252 ? 4.971 -6.759 -27.526 1.00 88.12 252 THR A O 1
ATOM 2109 N N . ASP A 1 253 ? 4.244 -6.493 -29.636 1.00 88.81 253 ASP A N 1
ATOM 2110 C CA . ASP A 1 253 ? 3.820 -5.105 -29.435 1.00 88.81 253 ASP A CA 1
ATOM 2111 C C . ASP A 1 253 ? 2.661 -5.016 -28.428 1.00 88.81 253 ASP A C 1
ATOM 2113 O O . ASP A 1 253 ? 2.682 -4.143 -27.559 1.00 88.81 253 ASP A O 1
ATOM 2117 N N . LYS A 1 254 ? 1.691 -5.943 -28.485 1.00 86.94 254 LYS A N 1
ATOM 2118 C CA . LYS A 1 254 ? 0.597 -6.065 -27.503 1.00 86.94 254 LYS A CA 1
ATOM 2119 C C . LYS A 1 254 ? 1.114 -6.311 -26.091 1.00 86.94 254 LYS A C 1
ATOM 2121 O O . LYS A 1 254 ? 0.684 -5.633 -25.160 1.00 86.94 254 LYS A O 1
ATOM 2126 N N . PHE A 1 255 ? 2.048 -7.246 -25.930 1.00 86.69 255 PHE A N 1
ATOM 2127 C CA . PHE A 1 255 ? 2.639 -7.561 -24.633 1.00 86.69 255 PHE A CA 1
ATOM 2128 C C . PHE A 1 255 ? 3.368 -6.348 -24.045 1.00 86.69 255 PHE A C 1
ATOM 2130 O O . PHE A 1 255 ? 3.106 -5.950 -22.913 1.00 86.69 255 PHE A O 1
ATOM 2137 N N . ILE A 1 256 ? 4.234 -5.701 -24.830 1.00 86.56 256 ILE A N 1
ATOM 2138 C CA . ILE A 1 256 ? 4.970 -4.509 -24.387 1.00 86.56 256 ILE A CA 1
ATOM 2139 C C . ILE A 1 256 ? 4.003 -3.362 -24.052 1.00 86.56 256 ILE A C 1
ATOM 2141 O O . ILE A 1 256 ? 4.186 -2.677 -23.046 1.00 86.56 256 ILE A O 1
ATOM 2145 N N . ALA A 1 257 ? 2.961 -3.162 -24.863 1.00 74.38 257 ALA A N 1
ATOM 2146 C CA . ALA A 1 257 ? 1.936 -2.146 -24.634 1.00 74.38 257 ALA A CA 1
ATOM 2147 C C . ALA A 1 257 ? 1.207 -2.362 -23.302 1.00 74.38 257 ALA A C 1
ATOM 2149 O O . ALA A 1 257 ? 1.021 -1.402 -22.552 1.00 74.38 257 ALA A O 1
ATOM 2150 N N . ALA A 1 258 ? 0.863 -3.615 -22.989 1.00 70.69 258 ALA A N 1
ATOM 2151 C CA . ALA A 1 258 ? 0.242 -3.997 -21.727 1.00 70.69 258 ALA A CA 1
ATOM 2152 C C . ALA A 1 258 ? 1.176 -3.769 -20.527 1.00 70.69 258 ALA A C 1
ATOM 2154 O O . ALA A 1 258 ? 0.750 -3.190 -19.533 1.00 70.69 258 ALA A O 1
ATOM 2155 N N . VAL A 1 259 ? 2.456 -4.148 -20.635 1.00 75.50 259 VAL A N 1
ATOM 2156 C CA . VAL A 1 259 ? 3.444 -3.977 -19.552 1.00 75.50 259 VAL A CA 1
ATOM 2157 C C . VAL A 1 259 ? 3.738 -2.500 -19.269 1.00 75.50 259 VAL A C 1
ATOM 2159 O O . VAL A 1 259 ? 3.851 -2.101 -18.113 1.00 75.50 259 VAL A O 1
ATOM 2162 N N . ILE A 1 260 ? 3.859 -1.671 -20.310 1.00 76.81 260 ILE A N 1
ATOM 2163 C CA . ILE A 1 260 ? 4.168 -0.238 -20.163 1.00 76.81 260 ILE A CA 1
ATOM 2164 C C . ILE A 1 260 ? 2.910 0.587 -19.833 1.00 76.81 260 ILE A C 1
ATOM 2166 O O . ILE A 1 260 ? 3.018 1.673 -19.264 1.00 76.81 260 ILE A O 1
ATOM 2170 N N . GLY A 1 261 ? 1.720 0.104 -20.199 1.00 71.19 261 GLY A N 1
ATOM 2171 C CA . GLY A 1 261 ? 0.469 0.855 -20.084 1.00 71.19 261 GLY A CA 1
ATOM 2172 C C . GLY A 1 261 ? 0.346 1.959 -21.139 1.00 71.19 261 GLY A C 1
ATOM 2173 O O . GLY A 1 261 ? 0.018 3.100 -20.817 1.00 71.19 261 GLY A O 1
ATOM 2174 N N . CYS A 1 262 ? 0.644 1.651 -22.406 1.00 69.38 262 CYS A N 1
ATOM 2175 C CA . CYS A 1 262 ? 0.539 2.604 -23.519 1.00 69.38 262 CYS A CA 1
ATOM 2176 C C . CYS A 1 262 ? -0.187 2.000 -24.738 1.00 69.38 262 CYS A C 1
ATOM 2178 O O . CYS A 1 262 ? -0.322 0.782 -24.820 1.00 69.38 262 CYS A O 1
ATOM 2180 N N . PRO A 1 263 ? -0.664 2.810 -25.706 1.00 72.81 263 PRO A N 1
ATOM 2181 C CA . PRO A 1 263 ? -1.277 2.281 -26.926 1.00 72.81 263 PRO A CA 1
ATOM 2182 C C . PRO A 1 263 ? -0.314 1.403 -27.740 1.00 72.81 263 PRO A C 1
ATOM 2184 O O . PRO A 1 263 ? 0.855 1.756 -27.896 1.00 72.81 263 PRO A O 1
ATOM 2187 N N . ILE A 1 264 ? -0.815 0.325 -28.356 1.00 76.94 264 ILE A N 1
ATOM 2188 C CA . ILE A 1 264 ? -0.023 -0.568 -29.234 1.00 76.94 264 ILE A CA 1
ATOM 2189 C C . ILE A 1 264 ? 0.678 0.231 -30.346 1.00 76.94 264 ILE A C 1
ATOM 2191 O O . ILE A 1 264 ? 1.864 0.041 -30.609 1.00 76.94 264 ILE A O 1
ATOM 2195 N N . SER A 1 265 ? -0.012 1.217 -30.929 1.00 74.81 265 SER A N 1
ATOM 2196 C CA . SER A 1 265 ? 0.541 2.108 -31.959 1.00 74.81 265 SER A CA 1
ATOM 2197 C C . SER A 1 265 ? 1.776 2.894 -31.496 1.00 74.81 265 SER A C 1
ATOM 2199 O O . SER A 1 265 ? 2.677 3.171 -32.295 1.00 74.81 265 SER A O 1
ATOM 2201 N N . THR A 1 266 ? 1.860 3.223 -30.205 1.00 73.06 266 THR A N 1
ATOM 2202 C CA . THR A 1 266 ? 3.018 3.881 -29.590 1.00 73.06 266 THR A CA 1
ATOM 2203 C C . THR A 1 266 ? 4.222 2.941 -29.557 1.00 73.06 266 THR A C 1
ATOM 2205 O O . THR A 1 266 ? 5.325 3.349 -29.930 1.00 73.06 266 THR A O 1
ATOM 2208 N N . VAL A 1 267 ? 4.009 1.669 -29.203 1.00 81.50 267 VAL A N 1
ATOM 2209 C CA . VAL A 1 267 ? 5.052 0.630 -29.226 1.00 81.50 267 VAL A CA 1
ATOM 2210 C C . VAL A 1 267 ? 5.565 0.414 -30.645 1.00 81.50 267 VAL A C 1
ATOM 2212 O O . VAL A 1 267 ? 6.770 0.527 -30.880 1.00 81.50 267 VAL A O 1
ATOM 2215 N N . THR A 1 268 ? 4.663 0.223 -31.611 1.00 85.50 268 THR A N 1
ATOM 2216 C CA . THR A 1 268 ? 5.011 0.067 -33.030 1.00 85.50 268 THR A CA 1
ATOM 2217 C C . THR A 1 268 ? 5.836 1.254 -33.541 1.00 85.50 268 THR A C 1
ATOM 2219 O O . THR A 1 268 ? 6.856 1.072 -34.214 1.00 85.50 268 THR A O 1
ATOM 2222 N N . THR A 1 269 ? 5.441 2.480 -33.180 1.00 83.56 269 THR A N 1
ATOM 2223 C CA . THR A 1 269 ? 6.154 3.712 -33.551 1.00 83.56 269 THR A CA 1
ATOM 2224 C C . THR A 1 269 ? 7.574 3.732 -32.991 1.00 83.56 269 THR A C 1
ATOM 2226 O O . THR A 1 269 ? 8.523 4.035 -33.718 1.00 83.56 269 THR A O 1
ATOM 2229 N N . TYR A 1 270 ? 7.749 3.412 -31.708 1.00 85.81 270 TYR A N 1
ATOM 2230 C CA . TYR A 1 270 ? 9.067 3.425 -31.077 1.00 85.81 270 TYR A CA 1
ATOM 2231 C C . TYR A 1 270 ? 9.963 2.290 -31.568 1.00 85.81 270 TYR A C 1
ATOM 2233 O O . TYR A 1 270 ? 11.121 2.546 -31.893 1.00 85.81 270 TYR A O 1
ATOM 2241 N N . ARG A 1 271 ? 9.432 1.079 -31.750 1.00 86.75 271 ARG A N 1
ATOM 2242 C CA . ARG A 1 271 ? 10.154 -0.037 -32.378 1.00 86.75 271 ARG A CA 1
ATOM 2243 C C . ARG A 1 271 ? 10.709 0.349 -33.751 1.00 86.75 271 ARG A C 1
ATOM 2245 O O . ARG A 1 271 ? 11.888 0.129 -34.028 1.00 86.75 271 ARG A O 1
ATOM 2252 N N . ASN A 1 272 ? 9.887 0.977 -34.593 1.00 84.50 272 ASN A N 1
ATOM 2253 C CA . ASN A 1 272 ? 10.316 1.443 -35.913 1.00 84.50 272 ASN A CA 1
ATOM 2254 C C . ASN A 1 272 ? 11.409 2.518 -35.814 1.00 84.50 272 ASN A C 1
ATOM 2256 O O . ASN A 1 272 ? 12.386 2.460 -36.562 1.00 84.50 272 ASN A O 1
ATOM 2260 N N . LYS A 1 273 ? 11.302 3.442 -34.848 1.00 83.06 273 LYS A N 1
ATOM 2261 C CA . LYS A 1 273 ? 12.356 4.431 -34.568 1.00 83.06 273 LYS A CA 1
ATOM 2262 C C . LYS A 1 273 ? 13.673 3.774 -34.156 1.00 83.06 273 LYS A C 1
ATOM 2264 O O . LYS A 1 273 ? 14.716 4.193 -34.642 1.00 83.06 273 LYS A O 1
ATOM 2269 N N . PHE A 1 274 ? 13.660 2.728 -33.331 1.00 80.75 274 PHE A N 1
ATOM 2270 C CA . PHE A 1 274 ? 14.892 2.023 -32.953 1.00 80.75 274 PHE A CA 1
ATOM 2271 C C . PHE A 1 274 ? 15.560 1.314 -34.129 1.00 80.75 274 PHE A C 1
ATOM 2273 O O . PHE A 1 274 ? 16.778 1.409 -34.291 1.00 80.75 274 PHE A O 1
ATOM 2280 N N . ASN A 1 275 ? 14.766 0.677 -34.992 1.00 80.12 275 ASN A N 1
ATOM 2281 C CA . ASN A 1 275 ? 15.271 0.096 -36.236 1.00 80.12 275 ASN A CA 1
ATOM 2282 C C . ASN A 1 275 ? 15.900 1.165 -37.145 1.00 80.12 275 ASN A C 1
ATOM 2284 O O . ASN A 1 275 ? 16.915 0.911 -37.797 1.00 80.12 275 ASN A O 1
ATOM 2288 N N . GLU A 1 276 ? 15.327 2.371 -37.176 1.00 81.56 276 GLU A N 1
ATOM 2289 C CA . GLU A 1 276 ? 15.912 3.512 -37.879 1.00 81.56 276 GLU A CA 1
ATOM 2290 C C . GLU A 1 276 ? 17.220 3.972 -37.222 1.00 81.56 276 GLU A C 1
ATOM 2292 O O . GLU A 1 276 ? 18.200 4.201 -37.926 1.00 81.56 276 GLU A O 1
ATOM 2297 N N . TRP A 1 277 ? 17.279 4.072 -35.891 1.00 81.00 277 TRP A N 1
ATOM 2298 C CA . TRP A 1 277 ? 18.469 4.528 -35.165 1.00 81.00 277 TRP A CA 1
ATOM 2299 C C . TRP A 1 277 ? 19.663 3.598 -35.365 1.00 81.00 277 TRP A C 1
ATOM 2301 O O . TRP A 1 277 ? 20.763 4.087 -35.606 1.00 81.00 277 TRP A O 1
ATOM 2311 N N . GLY A 1 278 ? 19.452 2.279 -35.377 1.00 71.25 278 GLY A N 1
ATOM 2312 C CA . GLY A 1 278 ? 20.512 1.316 -35.703 1.00 71.25 278 GLY A CA 1
ATOM 2313 C C . GLY A 1 278 ? 21.088 1.490 -37.116 1.00 71.25 278 GLY A C 1
ATOM 2314 O O . GLY A 1 278 ? 22.219 1.096 -37.373 1.00 71.25 278 GLY A O 1
ATOM 2315 N N . ARG A 1 279 ? 20.341 2.117 -38.037 1.00 77.38 279 ARG A N 1
ATOM 2316 C CA . ARG A 1 279 ? 20.759 2.352 -39.432 1.00 77.38 279 ARG A CA 1
ATOM 2317 C C . ARG A 1 279 ? 21.203 3.792 -39.708 1.00 77.38 279 ARG A C 1
ATOM 2319 O O . ARG A 1 279 ? 21.961 4.024 -40.646 1.00 77.38 279 ARG A O 1
ATOM 2326 N N . LYS A 1 280 ? 20.691 4.768 -38.951 1.00 76.88 280 LYS A N 1
ATOM 2327 C CA . LYS A 1 280 ? 20.844 6.219 -39.166 1.00 76.88 280 LYS A CA 1
ATOM 2328 C C . LYS A 1 280 ? 20.838 6.986 -37.829 1.00 76.88 280 LYS A C 1
ATOM 2330 O O . LYS A 1 280 ? 19.953 7.811 -37.583 1.00 76.88 280 LYS A O 1
ATOM 2335 N N . ALA A 1 281 ? 21.825 6.744 -36.967 1.00 76.25 281 ALA A N 1
ATOM 2336 C CA . ALA A 1 281 ? 21.996 7.505 -35.725 1.00 76.25 281 ALA A CA 1
ATOM 2337 C C . ALA A 1 281 ? 22.753 8.828 -35.944 1.00 76.25 281 ALA A C 1
ATOM 2339 O O . ALA A 1 281 ? 23.726 8.883 -36.693 1.00 76.25 281 ALA A O 1
ATOM 2340 N N . ASP A 1 282 ? 22.310 9.885 -35.264 1.00 80.56 282 ASP A N 1
ATOM 2341 C CA . ASP A 1 282 ? 23.077 11.111 -35.017 1.00 80.56 282 ASP A CA 1
ATOM 2342 C C . ASP A 1 282 ? 23.721 11.048 -33.611 1.00 80.56 282 ASP A C 1
ATOM 2344 O O . ASP A 1 282 ? 23.512 10.084 -32.867 1.00 80.56 282 ASP A O 1
ATOM 2348 N N . GLU A 1 283 ? 24.531 12.048 -33.241 1.00 77.81 283 GLU A N 1
ATOM 2349 C CA . GLU A 1 283 ? 25.229 12.074 -31.941 1.00 77.81 283 GLU A CA 1
ATOM 2350 C C . GLU A 1 283 ? 24.259 12.051 -30.744 1.00 77.81 283 GLU A C 1
ATOM 2352 O O . GLU A 1 283 ? 24.531 11.377 -29.749 1.00 77.81 283 GLU A O 1
ATOM 2357 N N . ALA A 1 284 ? 23.091 12.696 -30.851 1.00 75.50 284 ALA A N 1
ATOM 2358 C CA . ALA A 1 284 ? 22.088 12.718 -29.785 1.00 75.50 284 ALA A CA 1
ATOM 2359 C C . ALA A 1 284 ? 21.429 11.341 -29.578 1.00 75.50 284 ALA A C 1
ATOM 2361 O O . ALA A 1 284 ? 21.279 10.881 -28.444 1.00 75.50 284 ALA A O 1
ATOM 2362 N N . ARG A 1 285 ? 21.076 10.646 -30.667 1.00 81.62 285 ARG A N 1
ATOM 2363 C CA . ARG A 1 285 ? 20.507 9.287 -30.625 1.00 81.62 285 ARG A CA 1
ATOM 2364 C C . ARG A 1 285 ? 21.519 8.277 -30.097 1.00 81.62 285 ARG A C 1
ATOM 2366 O O . ARG A 1 285 ? 21.160 7.425 -29.286 1.00 81.62 285 ARG A O 1
ATOM 2373 N N . LEU A 1 286 ? 22.780 8.385 -30.521 1.00 82.25 286 LEU A N 1
ATOM 2374 C CA . LEU A 1 286 ? 23.855 7.524 -30.031 1.00 82.25 286 LEU A CA 1
ATOM 2375 C C . LEU A 1 286 ? 24.076 7.713 -28.525 1.00 82.25 286 LEU A C 1
ATOM 2377 O O . LEU A 1 286 ? 24.100 6.725 -27.795 1.00 82.25 286 LEU A O 1
ATOM 2381 N N . SER A 1 287 ? 24.154 8.963 -28.059 1.00 81.12 287 SER A N 1
ATOM 2382 C CA . SER A 1 287 ? 24.283 9.291 -26.633 1.00 81.12 287 SER A CA 1
ATOM 2383 C C . SER A 1 287 ? 23.130 8.710 -25.804 1.00 81.12 287 SER A C 1
ATOM 2385 O O . SER A 1 287 ? 23.345 8.118 -24.742 1.00 81.12 287 SER A O 1
ATOM 2387 N N . LYS A 1 288 ? 21.899 8.762 -26.327 1.00 82.00 288 LYS A N 1
ATOM 2388 C CA . LYS A 1 288 ? 20.733 8.169 -25.664 1.00 82.00 288 LYS A CA 1
ATOM 2389 C C . LYS A 1 288 ? 20.825 6.641 -25.566 1.00 82.00 288 LYS A C 1
ATOM 2391 O O . LYS A 1 288 ? 20.602 6.088 -24.492 1.00 82.00 288 LYS A O 1
ATOM 2396 N N . LEU A 1 289 ? 21.202 5.955 -26.645 1.00 83.44 289 LEU A N 1
ATOM 2397 C CA . LEU A 1 289 ? 21.382 4.497 -26.635 1.00 83.44 289 LEU A CA 1
ATOM 2398 C C . LEU A 1 289 ? 22.509 4.054 -25.687 1.00 83.44 289 LEU A C 1
ATOM 2400 O O . LEU A 1 289 ? 22.348 3.077 -24.960 1.00 83.44 289 LEU A O 1
ATOM 2404 N N . GLN A 1 290 ? 23.618 4.798 -25.644 1.00 84.06 290 GLN A N 1
ATOM 2405 C CA . GLN A 1 290 ? 24.715 4.563 -24.698 1.00 84.06 290 GLN A CA 1
ATOM 2406 C C . GLN A 1 290 ? 24.275 4.765 -23.244 1.00 84.06 290 GLN A C 1
ATOM 2408 O O . GLN A 1 290 ? 24.649 3.980 -22.378 1.00 84.06 290 GLN A O 1
ATOM 2413 N N . THR A 1 291 ? 23.438 5.773 -22.983 1.00 82.69 291 THR A N 1
ATOM 2414 C CA . THR A 1 291 ? 22.851 6.003 -21.654 1.00 82.69 291 THR A CA 1
ATOM 2415 C C . THR A 1 291 ? 22.005 4.807 -21.210 1.00 82.69 291 THR A C 1
ATOM 2417 O O . THR A 1 291 ? 22.175 4.311 -20.099 1.00 82.69 291 THR A O 1
ATOM 2420 N N . ILE A 1 292 ? 21.133 4.297 -22.088 1.00 81.56 292 ILE A N 1
ATOM 2421 C CA . ILE A 1 292 ? 20.285 3.132 -21.787 1.00 81.56 292 ILE A CA 1
ATOM 2422 C C . ILE A 1 292 ? 21.136 1.877 -21.552 1.00 81.56 292 ILE A C 1
ATOM 2424 O O . ILE A 1 292 ? 20.851 1.113 -20.628 1.00 81.56 292 ILE A O 1
ATOM 2428 N N . GLN A 1 293 ? 22.194 1.678 -22.345 1.00 85.12 293 GLN A N 1
ATOM 2429 C CA . GLN A 1 293 ? 23.148 0.589 -22.135 1.00 85.12 293 GLN A CA 1
ATOM 2430 C C . GLN A 1 293 ? 23.815 0.690 -20.758 1.00 85.12 293 GLN A C 1
ATOM 2432 O O . GLN A 1 293 ? 23.765 -0.276 -20.003 1.00 85.12 293 GLN A O 1
ATOM 2437 N N . GLY A 1 294 ? 24.369 1.854 -20.406 1.00 81.56 294 GLY A N 1
ATOM 2438 C CA . GLY A 1 294 ? 25.041 2.057 -19.120 1.00 81.56 294 GLY A CA 1
ATOM 2439 C C . GLY A 1 294 ? 24.115 1.841 -17.921 1.00 81.56 294 GLY A C 1
ATOM 2440 O O . GLY A 1 294 ? 24.499 1.180 -16.959 1.00 81.56 294 GLY A O 1
ATOM 2441 N N . LEU A 1 295 ? 22.867 2.320 -17.995 1.00 79.88 295 LEU A N 1
ATOM 2442 C CA . LEU A 1 295 ? 21.856 2.061 -16.963 1.00 79.88 295 LEU A CA 1
ATOM 2443 C C . LEU A 1 295 ? 21.518 0.567 -16.857 1.00 79.88 295 LEU A C 1
ATOM 2445 O O . LEU A 1 295 ? 21.441 0.030 -15.755 1.00 79.88 295 LEU A O 1
ATOM 2449 N N . SER A 1 296 ? 21.350 -0.114 -17.992 1.00 79.50 296 SER A N 1
ATOM 2450 C CA . SER A 1 296 ? 21.042 -1.549 -18.029 1.00 79.50 296 SER A CA 1
ATOM 2451 C C . SER A 1 296 ? 22.175 -2.392 -17.438 1.00 79.50 296 SER A C 1
ATOM 2453 O O . SER A 1 296 ? 21.915 -3.321 -16.677 1.00 79.50 296 SER A O 1
ATOM 2455 N N . GLU A 1 297 ? 23.428 -2.056 -17.749 1.00 80.25 297 GLU A N 1
ATOM 2456 C CA . GLU A 1 297 ? 24.619 -2.711 -17.195 1.00 80.25 297 GLU A CA 1
ATOM 2457 C C . GLU A 1 297 ? 24.726 -2.491 -15.681 1.00 80.25 297 GLU A C 1
ATOM 2459 O O . GLU A 1 297 ? 24.907 -3.456 -14.937 1.00 80.25 297 GLU A O 1
ATOM 2464 N N . ALA A 1 298 ? 24.542 -1.251 -15.215 1.00 74.75 298 ALA A N 1
ATOM 2465 C CA . ALA A 1 298 ? 24.613 -0.911 -13.795 1.00 74.75 298 ALA A CA 1
ATOM 2466 C C . ALA A 1 298 ? 23.539 -1.625 -12.957 1.00 74.75 298 ALA A C 1
ATOM 2468 O O . ALA A 1 298 ? 23.818 -2.070 -11.845 1.00 74.75 298 ALA A O 1
ATOM 2469 N N . LEU A 1 299 ? 22.321 -1.759 -13.492 1.00 71.38 299 LEU A N 1
ATOM 2470 C CA . LEU A 1 299 ? 21.203 -2.396 -12.792 1.00 71.38 299 LEU A CA 1
ATOM 2471 C C . LEU A 1 299 ? 21.301 -3.918 -12.795 1.00 71.38 299 LEU A C 1
ATOM 2473 O O . LEU A 1 299 ? 21.060 -4.560 -11.775 1.00 71.38 299 LEU A O 1
ATOM 2477 N N . LEU A 1 300 ? 21.631 -4.507 -13.945 1.00 74.06 300 LEU A N 1
ATOM 2478 C CA . LEU A 1 300 ? 21.572 -5.956 -14.115 1.00 74.06 300 LEU A CA 1
ATOM 2479 C C . LEU A 1 300 ? 22.873 -6.656 -13.748 1.00 74.06 300 LEU A C 1
ATOM 2481 O O . LEU A 1 300 ? 22.840 -7.860 -13.516 1.00 74.06 300 LEU A O 1
ATOM 2485 N N . ASN A 1 301 ? 23.995 -5.941 -13.671 1.00 70.06 301 ASN A N 1
ATOM 2486 C CA . ASN A 1 301 ? 25.290 -6.514 -13.318 1.00 70.06 301 ASN A CA 1
ATOM 2487 C C . ASN A 1 301 ? 26.040 -5.686 -12.262 1.00 70.06 301 ASN A C 1
ATOM 2489 O O . ASN A 1 301 ? 27.254 -5.493 -12.349 1.00 70.06 301 ASN A O 1
ATOM 2493 N N . HIS A 1 302 ? 25.321 -5.207 -11.244 1.00 62.41 302 HIS A N 1
ATOM 2494 C CA . HIS A 1 302 ? 25.925 -4.521 -10.103 1.00 62.41 302 HIS A CA 1
ATOM 2495 C C . HIS A 1 302 ? 26.983 -5.416 -9.428 1.00 62.41 302 HIS A C 1
ATOM 2497 O O . HIS A 1 302 ? 26.679 -6.538 -9.017 1.00 62.41 302 HIS A O 1
ATOM 2503 N N . GLU A 1 303 ? 28.223 -4.924 -9.315 1.00 61.19 303 GLU A N 1
ATOM 2504 C CA . GLU A 1 303 ? 29.367 -5.635 -8.703 1.00 61.19 303 GLU A CA 1
ATOM 2505 C C . GLU A 1 303 ? 29.682 -7.013 -9.326 1.00 61.19 303 GLU A C 1
ATOM 2507 O O . GLU A 1 303 ? 30.233 -7.884 -8.657 1.00 61.19 303 GLU A O 1
ATOM 2512 N N . GLY A 1 304 ? 29.305 -7.254 -10.588 1.00 62.69 304 GLY A N 1
ATOM 2513 C CA . GLY A 1 304 ? 29.588 -8.524 -11.274 1.00 62.69 304 GLY A CA 1
ATOM 2514 C C . GLY A 1 304 ? 28.751 -9.720 -10.792 1.00 62.69 304 GLY A C 1
ATOM 2515 O O . GLY A 1 304 ? 28.961 -10.852 -11.227 1.00 62.69 304 GLY A O 1
ATOM 2516 N N . LYS A 1 305 ? 27.761 -9.499 -9.915 1.00 66.31 305 LYS A N 1
ATOM 2517 C CA . LYS A 1 305 ? 26.965 -10.568 -9.277 1.00 66.31 305 LYS A CA 1
ATOM 2518 C C . LYS A 1 305 ? 26.178 -11.445 -10.253 1.00 66.31 305 LYS A C 1
ATOM 2520 O O . LYS A 1 305 ? 25.867 -12.585 -9.925 1.00 66.31 305 LYS A O 1
ATOM 2525 N N . ASN A 1 306 ? 25.875 -10.940 -11.448 1.00 68.31 306 ASN A N 1
ATOM 2526 C CA . ASN A 1 306 ? 25.097 -11.654 -12.459 1.00 68.31 306 ASN A CA 1
ATOM 2527 C C . ASN A 1 306 ? 25.926 -12.037 -13.693 1.00 68.31 306 ASN A C 1
ATOM 2529 O O . ASN A 1 306 ? 25.355 -12.431 -14.711 1.00 68.31 306 ASN A O 1
ATOM 2533 N N . GLU A 1 307 ? 27.262 -11.996 -13.616 1.00 66.69 307 GLU A N 1
ATOM 2534 C CA . GLU A 1 307 ? 28.146 -12.330 -14.741 1.00 66.69 307 GLU A CA 1
ATOM 2535 C C . GLU A 1 307 ? 27.925 -13.742 -15.291 1.00 66.69 307 GLU A C 1
ATOM 2537 O O . GLU A 1 307 ? 28.167 -13.994 -16.470 1.00 66.69 307 GLU A O 1
ATOM 2542 N N . GLN A 1 308 ? 27.451 -14.687 -14.479 1.00 74.44 308 GLN A N 1
ATOM 2543 C CA . GLN A 1 308 ? 27.167 -16.049 -14.938 1.00 74.44 308 GLN A CA 1
ATOM 2544 C C . GLN A 1 308 ? 25.737 -16.246 -15.462 1.00 74.44 308 GLN A C 1
ATOM 2546 O O . GLN A 1 308 ? 25.453 -17.276 -16.075 1.00 74.44 308 GLN A O 1
ATOM 2551 N N . ASN A 1 309 ? 24.846 -15.262 -15.303 1.00 81.44 309 ASN A N 1
ATOM 2552 C CA . ASN A 1 309 ? 23.471 -15.368 -15.773 1.00 81.44 309 ASN A CA 1
ATOM 2553 C C . ASN A 1 309 ? 23.409 -15.226 -17.307 1.00 81.44 309 ASN A C 1
ATOM 2555 O O . ASN A 1 309 ? 23.689 -14.171 -17.880 1.00 81.44 309 ASN A O 1
ATOM 2559 N N . GLN A 1 310 ? 23.020 -16.312 -17.979 1.00 81.50 310 GLN A N 1
ATOM 2560 C CA . GLN A 1 310 ? 22.960 -16.391 -19.442 1.00 81.50 310 GLN A CA 1
ATOM 2561 C C . GLN A 1 310 ? 21.940 -15.420 -20.054 1.00 81.50 310 GLN A C 1
ATOM 2563 O O . GLN A 1 310 ? 22.187 -14.883 -21.132 1.00 81.50 310 GLN A O 1
ATOM 2568 N N . VAL A 1 311 ? 20.823 -15.157 -19.368 1.00 80.75 311 VAL A N 1
ATOM 2569 C CA . VAL A 1 311 ? 19.799 -14.206 -19.829 1.00 80.75 311 VAL A CA 1
ATOM 2570 C C . VAL A 1 311 ? 20.341 -12.782 -19.757 1.00 80.75 311 VAL A C 1
ATOM 2572 O O . VAL A 1 311 ? 20.256 -12.048 -20.740 1.00 80.75 311 VAL A O 1
ATOM 2575 N N . VAL A 1 312 ? 20.989 -12.417 -18.645 1.00 81.38 312 VAL A N 1
ATOM 2576 C CA . VAL A 1 312 ? 21.627 -11.098 -18.477 1.00 81.38 312 VAL A CA 1
ATOM 2577 C C . VAL A 1 312 ? 22.714 -10.883 -19.533 1.00 81.38 312 VAL A C 1
ATOM 2579 O O . VAL A 1 312 ? 22.734 -9.846 -20.194 1.00 81.38 312 VAL A O 1
ATOM 2582 N N . LYS A 1 313 ? 23.564 -11.888 -19.780 1.00 83.25 313 LYS A N 1
ATOM 2583 C CA . LYS A 1 313 ? 24.585 -11.847 -20.841 1.00 83.25 313 LYS A CA 1
ATOM 2584 C C . LYS A 1 313 ? 23.990 -11.621 -22.230 1.00 83.25 313 LYS A C 1
ATOM 2586 O O . LYS A 1 313 ? 24.462 -10.751 -22.963 1.00 83.25 313 LYS A O 1
ATOM 2591 N N . LYS A 1 314 ? 22.960 -12.389 -22.603 1.00 84.44 314 LYS A N 1
ATOM 2592 C CA . LYS A 1 314 ? 22.284 -12.244 -23.903 1.00 84.44 314 LYS A CA 1
ATOM 2593 C C . LYS A 1 314 ? 21.634 -10.869 -24.047 1.00 84.44 314 LYS A C 1
ATOM 2595 O O . LYS A 1 314 ? 21.796 -10.230 -25.084 1.00 84.44 314 LYS A O 1
ATOM 2600 N N . PHE A 1 315 ? 20.973 -10.396 -22.995 1.00 86.44 315 PHE A N 1
ATOM 2601 C CA . PHE A 1 315 ? 20.312 -9.097 -22.968 1.00 86.44 315 PHE A CA 1
ATOM 2602 C C . PHE A 1 315 ? 21.294 -7.935 -23.158 1.00 86.44 315 PHE A C 1
ATOM 2604 O O . PHE A 1 315 ? 21.136 -7.136 -24.085 1.00 86.44 315 PHE A O 1
ATOM 2611 N N . LEU A 1 316 ? 22.356 -7.882 -22.347 1.00 85.69 316 LEU A N 1
ATOM 2612 C CA . LEU A 1 316 ? 23.385 -6.844 -22.454 1.00 85.69 316 LEU A CA 1
ATOM 2613 C C . LEU A 1 316 ? 24.116 -6.910 -23.804 1.00 85.69 316 LEU A C 1
ATOM 2615 O O . LEU A 1 316 ? 24.413 -5.875 -24.401 1.00 85.69 316 LEU A O 1
ATOM 2619 N N . SER A 1 317 ? 24.335 -8.114 -24.346 1.00 85.44 317 SER A N 1
ATOM 2620 C CA . SER A 1 317 ? 24.904 -8.295 -25.687 1.00 85.44 317 SER A CA 1
ATOM 2621 C C . SER A 1 317 ? 23.998 -7.739 -26.794 1.00 85.44 317 SER A C 1
ATOM 2623 O O . SER A 1 317 ? 24.497 -7.083 -27.713 1.00 85.44 317 SER A O 1
ATOM 2625 N N . SER A 1 318 ? 22.677 -7.937 -26.696 1.00 84.69 318 SER A N 1
ATOM 2626 C CA . SER A 1 318 ? 21.694 -7.423 -27.664 1.00 84.69 318 SER A CA 1
ATOM 2627 C C . SER A 1 318 ? 21.652 -5.892 -27.689 1.00 84.69 318 SER A C 1
ATOM 2629 O O . SER A 1 318 ? 21.757 -5.270 -28.755 1.00 84.69 318 SER A O 1
ATOM 2631 N N . ILE A 1 319 ? 21.595 -5.264 -26.510 1.00 84.38 319 ILE A N 1
ATOM 2632 C CA . ILE A 1 319 ? 21.661 -3.801 -26.392 1.00 84.38 319 ILE A CA 1
ATOM 2633 C C . ILE A 1 319 ? 23.007 -3.288 -26.909 1.00 84.38 319 ILE A C 1
ATOM 2635 O O . ILE A 1 319 ? 23.043 -2.385 -27.747 1.00 84.38 319 ILE A O 1
ATOM 2639 N N . GLY A 1 320 ? 24.111 -3.906 -26.480 1.00 85.00 320 GLY A N 1
ATOM 2640 C CA . GLY A 1 320 ? 25.454 -3.532 -26.912 1.00 85.00 320 GLY A CA 1
ATOM 2641 C C . GLY A 1 320 ? 25.646 -3.652 -28.425 1.00 85.00 320 GLY A C 1
ATOM 2642 O O . GLY A 1 320 ? 26.314 -2.811 -29.025 1.00 85.00 320 GLY A O 1
ATOM 2643 N N . LYS A 1 321 ? 25.034 -4.652 -29.076 1.00 85.56 321 LYS A N 1
ATOM 2644 C CA . LYS A 1 321 ? 25.022 -4.767 -30.542 1.00 85.56 321 LYS A CA 1
ATOM 2645 C C . LYS A 1 321 ? 24.322 -3.571 -31.178 1.00 85.56 321 LYS A C 1
ATOM 2647 O O . LYS A 1 321 ? 24.908 -2.926 -32.038 1.00 85.56 321 LYS A O 1
ATOM 2652 N N . THR A 1 322 ? 23.132 -3.222 -30.698 1.00 81.94 322 THR A N 1
ATOM 2653 C CA . THR A 1 322 ? 22.375 -2.077 -31.223 1.00 81.94 322 THR A CA 1
ATOM 2654 C C . THR A 1 322 ? 23.146 -0.758 -31.082 1.00 81.94 322 THR A C 1
ATOM 2656 O O . THR A 1 322 ? 23.148 0.063 -31.999 1.00 81.94 322 THR A O 1
ATOM 2659 N N . VAL A 1 323 ? 23.856 -0.560 -29.965 1.00 85.50 323 VAL A N 1
ATOM 2660 C CA . VAL A 1 323 ? 24.714 0.618 -29.745 1.00 85.50 323 VAL A CA 1
ATOM 2661 C C . VAL A 1 323 ? 25.917 0.625 -30.692 1.00 85.50 323 VAL A C 1
ATOM 2663 O O . VAL A 1 323 ? 26.265 1.681 -31.224 1.00 85.50 323 VAL A O 1
ATOM 2666 N N . ARG A 1 324 ? 26.553 -0.531 -30.933 1.00 86.94 324 ARG A N 1
ATOM 2667 C CA . ARG A 1 324 ? 27.657 -0.654 -31.901 1.00 86.94 324 ARG A CA 1
ATOM 2668 C C . ARG A 1 324 ? 27.198 -0.330 -33.320 1.00 86.94 324 ARG A C 1
ATOM 2670 O O . ARG A 1 324 ? 27.830 0.506 -33.961 1.00 86.94 324 ARG A O 1
ATOM 2677 N N . ASP A 1 325 ? 26.077 -0.900 -33.755 1.00 84.38 325 ASP A N 1
ATOM 2678 C CA . ASP A 1 325 ? 25.503 -0.657 -35.082 1.00 84.38 325 ASP A CA 1
ATOM 2679 C C . ASP A 1 325 ? 25.180 0.841 -35.266 1.00 84.38 325 ASP A C 1
ATOM 2681 O O . ASP A 1 325 ? 25.578 1.463 -36.254 1.00 84.38 325 ASP A O 1
ATOM 2685 N N . ALA A 1 326 ? 24.570 1.471 -34.254 1.00 84.00 326 ALA A N 1
ATOM 2686 C CA . ALA A 1 326 ? 24.313 2.912 -34.244 1.00 84.00 326 ALA A CA 1
ATOM 2687 C C . ALA A 1 326 ? 25.608 3.753 -34.281 1.00 84.00 326 ALA A C 1
ATOM 2689 O O . ALA A 1 326 ? 25.669 4.773 -34.973 1.00 84.00 326 ALA A O 1
ATOM 2690 N N . LYS A 1 327 ? 26.664 3.332 -33.571 1.00 86.19 327 LYS A N 1
ATOM 2691 C CA . LYS A 1 327 ? 27.978 4.002 -33.561 1.00 86.19 327 LYS A CA 1
ATOM 2692 C C . LYS A 1 327 ? 28.684 3.911 -34.913 1.00 86.19 327 LYS A C 1
ATOM 2694 O O . LYS A 1 327 ? 29.389 4.840 -35.300 1.00 86.19 327 LYS A O 1
ATOM 2699 N N . GLU A 1 328 ? 28.534 2.804 -35.628 1.00 85.00 328 GLU A N 1
ATOM 2700 C CA . GLU A 1 328 ? 29.046 2.671 -36.993 1.00 85.00 328 GLU A CA 1
ATOM 2701 C C . GLU A 1 328 ? 28.247 3.528 -37.975 1.00 85.00 328 GLU A C 1
ATOM 2703 O O . GLU A 1 328 ? 28.834 4.218 -38.811 1.00 85.00 328 GLU A O 1
ATOM 2708 N N . ALA A 1 329 ? 26.920 3.547 -37.841 1.00 81.00 329 ALA A N 1
ATOM 2709 C CA . ALA A 1 329 ? 26.042 4.364 -38.670 1.00 81.00 329 ALA A CA 1
ATOM 2710 C C . ALA A 1 329 ? 26.301 5.872 -38.509 1.00 81.00 329 ALA A C 1
ATOM 2712 O O . ALA A 1 329 ? 26.267 6.602 -39.501 1.00 81.00 329 ALA A O 1
ATOM 2713 N N . SER A 1 330 ? 26.599 6.347 -37.294 1.00 79.25 330 SER A N 1
ATOM 2714 C CA . SER A 1 330 ? 26.875 7.769 -37.044 1.00 79.25 330 SER A CA 1
ATOM 2715 C C . SER A 1 330 ? 28.198 8.240 -37.656 1.00 79.25 330 SER A C 1
ATOM 2717 O O . SER A 1 330 ? 28.304 9.387 -38.088 1.00 79.25 330 SER A O 1
ATOM 2719 N N . LYS A 1 331 ? 29.192 7.348 -37.767 1.00 78.38 331 LYS A N 1
ATOM 2720 C CA . LYS A 1 331 ? 30.487 7.637 -38.403 1.00 78.38 331 LYS A CA 1
ATOM 2721 C C . LYS A 1 331 ? 30.402 7.775 -39.921 1.00 78.38 331 LYS A C 1
ATOM 2723 O O . LYS A 1 331 ? 31.196 8.508 -40.483 1.00 78.38 331 LYS A O 1
ATOM 2728 N N . ARG A 1 332 ? 29.445 7.110 -40.580 1.00 68.06 332 ARG A N 1
ATOM 2729 C CA . ARG A 1 332 ? 29.265 7.161 -42.048 1.00 68.06 332 ARG A CA 1
ATOM 2730 C C . ARG A 1 332 ? 28.659 8.480 -42.557 1.00 68.06 332 ARG A C 1
ATOM 2732 O O . ARG A 1 332 ? 28.478 8.631 -43.759 1.00 68.06 332 ARG A O 1
ATOM 2739 N N . LYS A 1 333 ? 28.284 9.393 -41.652 1.00 55.91 333 LYS A N 1
ATOM 2740 C CA . LYS A 1 333 ? 27.719 10.720 -41.957 1.00 55.91 333 LYS A CA 1
ATOM 2741 C C . LYS A 1 333 ? 28.686 11.888 -41.701 1.00 55.91 333 LYS A C 1
ATOM 2743 O O . LYS A 1 333 ? 28.302 13.020 -41.987 1.00 55.91 333 LYS A O 1
ATOM 2748 N N . LYS A 1 334 ? 29.875 11.629 -41.144 1.00 46.47 334 LYS A N 1
ATOM 2749 C CA . LYS A 1 334 ? 31.016 12.560 -41.169 1.00 46.47 334 LYS A CA 1
ATOM 2750 C C . LYS A 1 334 ? 31.835 12.255 -42.412 1.00 46.47 334 LYS A C 1
ATOM 2752 O O . LYS A 1 334 ? 32.331 13.231 -43.007 1.00 46.47 334 LYS A O 1
#

Foldseek 3Di:
DPPLQVQLLQLLVVLLLLLVLLLQLLCCCLVVVDDCPPVCVLVSQVVSLLSSLVVCLVDDDFDADDDPPPQDDHQDNVNSCLVNPQWDADPNDIQGNDVPDPPVVNVVVSLVRSLVVSCVVVVDPRCVCPDSPNRVCVVSLDLVVSVVSLCSNVDDDDPRLVSNLVHDPVSLVVSLVSLVVSLVSLVVCLVSCVVRHDPSSNSSSVSSNVSSVVVNVVSVSHPDPPQDLLLLLVLQVLLCVLVVDDDDPQVSLVVSCVVSVHDSVSSVVSVVVLVVLLQANAPVSLVVLVVSLVVLCCVQQPVNPCVVPSSSVSSSVSSVNSSVSNVVNNVVVD

pLDDT: mean 72.1, std 13.54, range [37.5, 92.75]

Secondary structure (DSSP, 8-state):
--HHHHHHHHHHHHHHHHHHHHHHHHHHHHHTT---STTTHHHHHHHHHHHHHHHHHHHPPP-SS----SS-----HHHHHHHT-SEEEETTEEEE--TT---HHHHHHHHHHHHHHHHHHHT---GGGG-TTS-HHHHHH-HHHHHHHHHHHH-SSTT-HHHHTTS-HHHHHHHHHHHHHHHHHHHHHHHHHHHHS-HHHHHHHHHHHHHHHHHHHHHTTTTS----HHHHHHHHHHHHHHHT----HHHHHHHHHHHHTS-HHHHHHHHHHHHHHHHS--HHHHHHHHHHHHHHHHHHSGGGTTTT-HHHHHHHHHHHHHHHHHHHHHHTT-

Organism: Bacteroides stercoris (NCBI:txid46506)